Protein AF-A0A9J6RDX2-F1 (afdb_monomer_lite)

Foldseek 3Di:
DPVVVVVVVVVVVVVVVPPDPPDDFQKDKDFDQDDDWDWDWDWDQDPPNPDTWIWIWIDDHGMIMIGGCVLVVVNVVVLVPDPCSVVQRVPKDKAWQDDPPPDPPDATKIWIWGPDDPQFTWIWIAGRVVSDIDTDDGRWHWDHWDAAPVRQKIWTKTWHDDPDPQFTFIAIWIAGNVVRGTWDKAWPVRDCPVNRDRQFGWPDWDHPHRFKIKTKTQPDPGSDPVRVVCSSPPPVDIDIIIIGTD

Secondary structure (DSSP, 8-state):
--HHHHHHHHHHHHHTT-----PPPSEEEEE----S-EEEEEEEEPSSTT-EEEEEEEEETTEEEEEEGGG-HHHHHHHHT-S-HHHHHHT-EEEESS-TTS-SS---EEEEEEEEETTEEEEEEEETTTTEEEEEEEEEEEEEEEE-TTSSEEEEEEEE--S-SS--EEEEEEEETTTTEEPPEEETT-----TTSTTB--SEEEEEETTEEEEEEES-SS--HHHHHHHHHHT--EEEEEEEE-

Sequence (246 aa):
MKMKKLFFLIFFFTLLLIGCSNQAPIIVQEETNVDDEDINLIEQESEDEEEVQRILEFTLPMQQISLHLDQIPILNNYLAKHQNRKQAIEQMELTRVIDSEELDKVAPLFVLSFACVDNTCSYLLLNTETERSKLLADNATLKSINISPDEDKLLLVFERPGESELWTKQKIIVFDLNTWNALSLNTIDETNFQLHQFLWPIIEVNWQDNKTITVTLPAVNEPTDEQLNTWYELSQNTQEVQVTFD

Radius of gyration: 23.58 Å; chains: 1; bounding box: 50×66×71 Å

Organism: NCBI:txid472978

pLDDT: mean 84.71, std 13.74, range [45.22, 98.06]

Structure (mmCIF, N/CA/C/O backbone):
data_AF-A0A9J6RDX2-F1
#
_entry.id   AF-A0A9J6RDX2-F1
#
loop_
_atom_site.group_PDB
_atom_site.id
_atom_site.type_symbol
_atom_site.label_atom_id
_atom_site.label_alt_id
_atom_site.label_comp_id
_atom_site.label_asym_id
_atom_site.label_entity_id
_atom_site.label_seq_id
_atom_site.pdbx_PDB_ins_code
_atom_site.Cartn_x
_atom_site.Cartn_y
_atom_site.Cartn_z
_atom_site.occupancy
_atom_site.B_iso_or_equiv
_atom_site.auth_seq_id
_atom_site.auth_comp_id
_atom_site.auth_asym_id
_atom_site.auth_atom_id
_atom_site.pdbx_PDB_model_num
ATOM 1 N N . MET A 1 1 ? 1.526 -48.179 -46.993 1.00 54.50 1 MET A N 1
ATOM 2 C CA . MET A 1 1 ? 1.530 -46.761 -47.438 1.00 54.50 1 MET A CA 1
ATOM 3 C C . MET A 1 1 ? 0.649 -45.815 -46.591 1.00 54.50 1 MET A C 1
ATOM 5 O O . MET A 1 1 ? 0.460 -44.677 -46.997 1.00 54.50 1 MET A O 1
ATOM 9 N N . LYS A 1 2 ? 0.129 -46.231 -45.416 1.00 54.25 2 LYS A N 1
ATOM 10 C CA . LYS A 1 2 ? -0.649 -45.359 -44.505 1.00 54.25 2 LYS A CA 1
ATOM 11 C C . LYS A 1 2 ? 0.169 -44.825 -43.309 1.00 54.25 2 LYS A C 1
ATOM 13 O O . LYS A 1 2 ? 0.020 -43.660 -42.972 1.00 54.25 2 LYS A O 1
ATOM 18 N N . MET A 1 3 ? 1.125 -45.595 -42.767 1.00 55.62 3 MET A N 1
ATOM 19 C CA . MET A 1 3 ? 1.977 -45.145 -41.641 1.00 55.62 3 MET A CA 1
ATOM 20 C C . MET A 1 3 ? 2.941 -43.996 -41.991 1.00 55.62 3 MET A C 1
ATOM 22 O O . MET A 1 3 ? 3.135 -43.110 -41.170 1.00 55.62 3 MET A O 1
ATOM 26 N N . LYS A 1 4 ? 3.480 -43.938 -43.221 1.00 56.16 4 LYS A N 1
ATOM 27 C CA . LYS A 1 4 ? 4.356 -42.824 -43.651 1.00 56.16 4 LYS A CA 1
ATOM 28 C C . LYS A 1 4 ? 3.630 -41.473 -43.722 1.00 56.16 4 LYS A C 1
ATOM 30 O O . LYS A 1 4 ? 4.253 -40.450 -43.482 1.00 56.16 4 LYS A O 1
ATOM 35 N N . LYS A 1 5 ? 2.323 -41.470 -44.020 1.00 61.59 5 LYS A N 1
ATOM 36 C CA . LYS A 1 5 ? 1.514 -40.239 -44.056 1.00 61.59 5 LYS A CA 1
ATOM 37 C C . LYS A 1 5 ? 1.155 -39.749 -42.652 1.00 61.59 5 LYS A C 1
ATOM 39 O O . LYS A 1 5 ? 1.136 -38.548 -42.431 1.00 61.59 5 LYS A O 1
ATOM 44 N N . LEU A 1 6 ? 0.937 -40.671 -41.709 1.00 69.94 6 LEU A N 1
ATOM 45 C CA . LEU A 1 6 ? 0.668 -40.329 -40.310 1.00 69.94 6 LEU A CA 1
ATOM 46 C C . LEU A 1 6 ? 1.917 -39.768 -39.612 1.00 69.94 6 LEU A C 1
ATOM 48 O O . LEU A 1 6 ? 1.820 -38.784 -38.892 1.00 69.94 6 LEU A O 1
ATOM 52 N N . PHE A 1 7 ? 3.095 -40.337 -39.890 1.00 69.94 7 PHE A N 1
ATOM 53 C CA . PHE A 1 7 ? 4.361 -39.843 -39.338 1.00 69.94 7 PHE A CA 1
ATOM 54 C C . PHE A 1 7 ? 4.709 -38.435 -39.847 1.00 69.94 7 PHE A C 1
ATOM 56 O O . PHE A 1 7 ? 5.163 -37.594 -39.080 1.00 69.94 7 PHE A O 1
ATOM 63 N N . PHE A 1 8 ? 4.423 -38.152 -41.122 1.00 74.06 8 PHE A N 1
ATOM 64 C CA . PHE A 1 8 ? 4.626 -36.822 -41.700 1.00 74.06 8 PHE A CA 1
ATOM 65 C C . PHE A 1 8 ? 3.660 -35.776 -41.118 1.00 74.06 8 PHE A C 1
ATOM 67 O O . PHE A 1 8 ? 4.044 -34.631 -40.913 1.00 74.06 8 PHE A O 1
ATOM 74 N N . LEU A 1 9 ? 2.424 -36.181 -40.799 1.00 76.00 9 LEU A N 1
ATOM 75 C CA . LEU A 1 9 ? 1.429 -35.305 -40.177 1.00 76.00 9 LEU A CA 1
ATOM 76 C C . LEU A 1 9 ? 1.791 -34.961 -38.722 1.00 76.00 9 LEU A C 1
ATOM 78 O O . LEU A 1 9 ? 1.645 -33.815 -38.315 1.00 76.00 9 LEU A O 1
ATOM 82 N N . ILE A 1 10 ? 2.312 -35.931 -37.961 1.00 75.06 10 ILE A N 1
ATOM 83 C CA . ILE A 1 10 ? 2.775 -35.717 -36.579 1.00 75.06 10 ILE A CA 1
ATOM 84 C C . ILE A 1 10 ? 4.009 -34.808 -36.558 1.00 75.06 10 ILE A C 1
ATOM 86 O O . ILE A 1 10 ? 4.055 -33.882 -35.758 1.00 75.06 10 ILE A O 1
ATOM 90 N N . PHE A 1 11 ? 4.958 -35.012 -37.479 1.00 75.25 11 PHE A N 1
ATOM 91 C CA . PHE A 1 11 ? 6.152 -34.168 -37.594 1.00 75.25 11 PHE A CA 1
ATOM 92 C C . PHE A 1 11 ? 5.811 -32.706 -37.933 1.00 75.25 11 PHE A C 1
ATOM 94 O O . PHE A 1 11 ? 6.408 -31.780 -37.386 1.00 75.25 11 PHE A O 1
ATOM 101 N N . PHE A 1 12 ? 4.805 -32.489 -38.788 1.00 74.25 12 PHE A N 1
ATOM 102 C CA . PHE A 1 12 ? 4.319 -31.147 -39.116 1.00 74.25 12 PHE A CA 1
ATOM 103 C C . PHE A 1 12 ? 3.595 -30.481 -37.932 1.00 74.25 12 PHE A C 1
ATOM 105 O O . PHE A 1 12 ? 3.716 -29.277 -37.737 1.00 74.25 12 PHE A O 1
ATOM 112 N N . PHE A 1 13 ? 2.895 -31.261 -37.101 1.00 72.62 13 PHE A N 1
ATOM 113 C CA . PHE A 1 13 ? 2.219 -30.749 -35.905 1.00 72.62 13 PHE A CA 1
ATOM 114 C C . PHE A 1 13 ? 3.201 -30.403 -34.773 1.00 72.62 13 PHE A C 1
ATOM 116 O O . PHE A 1 13 ? 2.982 -29.438 -34.051 1.00 72.62 13 PHE A O 1
ATOM 123 N N . THR A 1 14 ? 4.318 -31.129 -34.646 1.00 68.50 14 THR A N 1
ATOM 124 C CA . THR A 1 14 ? 5.374 -30.812 -33.666 1.00 68.50 14 THR A CA 1
ATOM 125 C C . THR A 1 14 ? 6.188 -29.569 -34.027 1.00 68.50 14 THR A C 1
ATOM 127 O O . THR A 1 14 ? 6.679 -28.898 -33.127 1.00 68.50 14 THR A O 1
ATOM 130 N N . LEU A 1 15 ? 6.295 -29.220 -35.315 1.00 65.81 15 LEU A N 1
ATOM 131 C CA . LEU A 1 15 ? 6.951 -27.982 -35.765 1.00 65.81 15 LEU A CA 1
ATOM 132 C C . LEU A 1 15 ? 6.143 -26.720 -35.427 1.00 65.81 15 LEU A C 1
ATOM 134 O O . LEU A 1 15 ? 6.731 -25.663 -35.245 1.00 65.81 15 LEU A O 1
ATOM 138 N N . LEU A 1 16 ? 4.817 -26.832 -35.288 1.00 61.72 16 LEU A N 1
ATOM 139 C CA . LEU A 1 16 ? 3.949 -25.721 -34.875 1.00 61.72 16 LEU A CA 1
ATOM 140 C C . LEU A 1 16 ? 3.976 -25.451 -33.360 1.00 61.72 16 LEU A C 1
ATOM 142 O O . LEU A 1 16 ? 3.405 -24.462 -32.917 1.00 61.72 16 LEU A O 1
ATOM 146 N N . LEU A 1 17 ? 4.619 -26.316 -32.567 1.00 58.41 17 LEU A N 1
ATOM 147 C CA . LEU A 1 17 ? 4.688 -26.187 -31.106 1.00 58.41 17 LEU A CA 1
ATOM 148 C C . LEU A 1 17 ? 6.003 -25.567 -30.609 1.00 58.41 17 LEU A C 1
ATOM 150 O O . LEU A 1 17 ? 6.164 -25.391 -29.406 1.00 58.41 17 LEU A O 1
ATOM 154 N N . ILE A 1 18 ? 6.927 -25.208 -31.507 1.00 53.25 18 ILE A N 1
ATOM 155 C CA . ILE A 1 18 ? 8.152 -24.468 -31.167 1.00 53.25 18 ILE A CA 1
ATOM 156 C C . ILE A 1 18 ? 7.909 -22.983 -31.461 1.00 53.25 18 ILE A C 1
ATOM 158 O O . ILE A 1 18 ? 8.500 -22.397 -32.359 1.00 53.25 18 ILE A O 1
ATOM 162 N N . GLY A 1 19 ? 6.955 -22.398 -30.742 1.00 46.84 19 GLY A N 1
ATOM 163 C CA . GLY A 1 19 ? 6.781 -20.953 -30.649 1.00 46.84 19 GLY A CA 1
ATOM 164 C C . GLY A 1 19 ? 7.264 -20.511 -29.278 1.00 46.84 19 GLY A C 1
ATOM 165 O O . GLY A 1 19 ? 6.454 -20.362 -28.368 1.00 46.84 19 GLY A O 1
ATOM 166 N N . CYS A 1 20 ? 8.579 -20.382 -29.102 1.00 54.16 20 CYS A N 1
ATOM 167 C CA . CYS A 1 20 ? 9.117 -19.709 -27.925 1.00 54.16 20 CYS A CA 1
ATOM 168 C C . CYS A 1 20 ? 8.854 -18.214 -28.105 1.00 54.16 20 CYS A C 1
ATOM 170 O O . CYS A 1 20 ? 9.436 -17.575 -28.975 1.00 54.16 20 CYS A O 1
ATOM 172 N N . SER A 1 21 ? 7.919 -17.690 -27.322 1.00 45.25 21 SER A N 1
ATOM 173 C CA . SER A 1 21 ? 7.681 -16.258 -27.185 1.00 45.25 21 SER A CA 1
ATOM 174 C C . SER A 1 21 ? 8.877 -15.648 -26.451 1.00 45.25 21 SER A C 1
ATOM 176 O O . SER A 1 21 ? 8.925 -15.706 -25.225 1.00 45.25 21 SER A O 1
ATOM 178 N N . ASN A 1 22 ? 9.849 -15.107 -27.191 1.00 45.22 22 ASN A N 1
ATOM 179 C CA . ASN A 1 22 ? 10.918 -14.266 -26.646 1.00 45.22 22 ASN A CA 1
ATOM 180 C C . ASN A 1 22 ? 10.324 -12.892 -26.302 1.00 45.22 22 ASN A C 1
ATOM 182 O O . ASN A 1 22 ? 10.499 -11.924 -27.033 1.00 45.22 22 ASN A O 1
ATOM 186 N N . GLN A 1 23 ? 9.542 -12.822 -25.229 1.00 52.69 23 GLN A N 1
ATOM 187 C CA . GLN A 1 23 ? 9.140 -11.537 -24.668 1.00 52.69 23 GLN A CA 1
ATOM 188 C C . GLN A 1 23 ? 10.262 -11.045 -23.761 1.00 52.69 23 GLN A C 1
ATOM 190 O O . GLN A 1 23 ? 10.773 -11.813 -22.946 1.00 52.69 23 GLN A O 1
ATOM 195 N N . ALA A 1 24 ? 10.660 -9.785 -23.943 1.00 57.50 24 ALA A N 1
ATOM 196 C CA . ALA A 1 24 ? 11.613 -9.140 -23.055 1.00 57.50 24 ALA A CA 1
ATOM 197 C C . ALA A 1 24 ? 11.052 -9.119 -21.620 1.00 57.50 24 ALA A C 1
ATOM 199 O O . ALA A 1 24 ? 9.842 -8.905 -21.456 1.00 57.50 24 ALA A O 1
ATOM 200 N N . PRO A 1 25 ? 11.902 -9.355 -20.608 1.00 59.38 25 PRO A N 1
ATOM 201 C CA . PRO A 1 25 ? 11.484 -9.387 -19.213 1.00 59.38 25 PRO A CA 1
ATOM 202 C C . PRO A 1 25 ? 10.884 -8.040 -18.787 1.00 59.38 25 PRO A C 1
ATOM 204 O O . PRO A 1 25 ? 11.351 -6.988 -19.205 1.00 59.38 25 PRO A O 1
ATOM 207 N N . ILE A 1 26 ? 9.838 -8.041 -17.960 1.00 62.44 26 ILE A N 1
ATOM 208 C CA . ILE A 1 26 ? 9.142 -6.808 -17.530 1.00 62.44 26 ILE A CA 1
ATOM 209 C C . ILE A 1 26 ? 10.058 -5.930 -16.670 1.00 62.44 26 ILE A C 1
ATOM 211 O O . ILE A 1 26 ? 9.976 -4.698 -16.737 1.00 62.44 26 ILE A O 1
ATOM 215 N N . ILE A 1 27 ? 10.902 -6.565 -15.851 1.00 70.38 27 ILE A N 1
ATOM 216 C CA . ILE A 1 27 ? 11.814 -5.909 -14.921 1.00 70.38 27 ILE A CA 1
ATOM 217 C C . ILE A 1 27 ? 13.175 -6.612 -14.944 1.00 70.38 27 ILE A C 1
ATOM 219 O O . ILE A 1 27 ? 13.231 -7.830 -14.810 1.00 70.38 27 ILE A O 1
ATOM 223 N N . VAL A 1 28 ? 14.266 -5.853 -15.072 1.00 74.94 28 VAL A N 1
ATOM 224 C CA . VAL A 1 28 ? 15.645 -6.368 -14.989 1.00 74.94 28 VAL A CA 1
ATOM 225 C C . VAL A 1 28 ? 16.364 -5.687 -13.834 1.00 74.94 28 VAL A C 1
ATOM 227 O O . VAL A 1 28 ? 16.260 -4.472 -13.680 1.00 74.94 28 VAL A O 1
ATOM 230 N N . GLN A 1 29 ? 17.072 -6.466 -13.018 1.00 70.12 29 GLN A N 1
ATOM 231 C CA . GLN A 1 29 ? 17.909 -5.965 -11.932 1.00 70.12 29 GLN A CA 1
ATOM 232 C C . GLN A 1 29 ? 19.375 -6.305 -12.213 1.00 70.12 29 GLN A C 1
ATOM 234 O O . GLN A 1 29 ? 19.715 -7.476 -12.381 1.00 70.12 29 GLN A O 1
ATOM 239 N N . GLU A 1 30 ? 20.237 -5.291 -12.227 1.00 75.44 30 GLU A N 1
ATOM 240 C CA . GLU A 1 30 ? 21.684 -5.438 -12.421 1.00 75.44 30 GLU A CA 1
ATOM 241 C C . GLU A 1 30 ? 22.450 -4.813 -11.251 1.00 75.44 30 GLU A C 1
ATOM 243 O O . GLU A 1 30 ? 22.026 -3.804 -10.694 1.00 75.44 30 GLU A O 1
ATOM 248 N N . GLU A 1 31 ? 23.578 -5.402 -10.851 1.00 70.44 31 GLU A N 1
ATOM 249 C CA . GLU A 1 31 ? 24.461 -4.800 -9.844 1.00 70.44 31 GLU A CA 1
ATOM 250 C C . GLU A 1 31 ? 25.265 -3.650 -10.464 1.00 70.44 31 GLU A C 1
ATOM 252 O O . GLU A 1 31 ? 25.846 -3.791 -11.544 1.00 70.44 31 GLU A O 1
ATOM 257 N N . THR A 1 32 ? 25.351 -2.518 -9.764 1.00 72.06 32 THR A N 1
ATOM 258 C CA . THR A 1 32 ? 26.100 -1.339 -10.226 1.00 72.06 32 THR A CA 1
ATOM 259 C C . THR A 1 32 ? 27.117 -0.870 -9.187 1.00 72.06 32 THR A C 1
ATOM 261 O O . THR A 1 32 ? 27.062 -1.243 -8.022 1.00 72.06 32 THR A O 1
ATOM 264 N N . ASN A 1 33 ? 28.089 -0.055 -9.609 1.00 63.28 33 ASN A N 1
ATOM 265 C CA . ASN A 1 33 ? 29.072 0.579 -8.714 1.00 63.28 33 ASN A CA 1
ATOM 266 C C . ASN A 1 33 ? 28.860 2.101 -8.650 1.00 63.28 33 ASN A C 1
ATOM 268 O O . ASN A 1 33 ? 29.827 2.862 -8.646 1.00 63.28 33 ASN A O 1
ATOM 272 N N . VAL A 1 34 ? 27.603 2.543 -8.718 1.00 70.00 34 VAL A N 1
ATOM 273 C CA . VAL A 1 34 ? 27.235 3.962 -8.731 1.00 70.00 34 VAL A CA 1
ATOM 274 C C . VAL A 1 34 ? 26.693 4.340 -7.355 1.00 70.00 34 VAL A C 1
ATOM 276 O O . VAL A 1 34 ? 25.877 3.609 -6.795 1.00 70.00 34 VAL A O 1
ATOM 279 N N . ASP A 1 35 ? 27.175 5.463 -6.818 1.00 64.31 35 ASP A N 1
ATOM 280 C CA . ASP A 1 35 ? 26.766 5.980 -5.504 1.00 64.31 35 ASP A CA 1
ATOM 281 C C . ASP A 1 35 ? 25.557 6.934 -5.593 1.00 64.31 35 ASP A C 1
ATOM 283 O O . ASP A 1 35 ? 24.887 7.172 -4.590 1.00 64.31 35 ASP A O 1
ATOM 287 N N . ASP A 1 36 ? 25.280 7.476 -6.783 1.00 71.88 36 ASP A N 1
ATOM 288 C CA . ASP A 1 36 ? 24.215 8.452 -7.030 1.00 71.88 36 ASP A CA 1
ATOM 289 C C . ASP A 1 36 ? 22.933 7.782 -7.559 1.00 71.88 36 ASP A C 1
ATOM 291 O O . ASP A 1 36 ? 22.982 6.932 -8.452 1.00 71.88 36 ASP A O 1
ATOM 295 N N . GLU A 1 37 ? 21.781 8.213 -7.037 1.00 77.81 37 GLU A N 1
ATOM 296 C CA . GLU A 1 37 ? 20.456 7.816 -7.525 1.00 77.81 37 GLU A CA 1
ATOM 297 C C . GLU A 1 37 ? 20.050 8.638 -8.757 1.00 77.81 37 GLU A C 1
ATOM 299 O O . GLU A 1 37 ? 20.176 9.865 -8.761 1.00 77.81 37 GLU A O 1
ATOM 304 N N . ASP A 1 38 ? 19.545 7.977 -9.801 1.00 83.25 38 ASP A N 1
ATOM 305 C CA . ASP A 1 38 ? 19.097 8.636 -11.036 1.00 83.25 38 ASP A CA 1
ATOM 306 C C . ASP A 1 38 ? 17.967 7.853 -11.722 1.00 83.25 38 ASP A C 1
ATOM 308 O O . ASP A 1 38 ? 17.834 6.641 -11.540 1.00 83.25 38 ASP A O 1
ATOM 312 N N . ILE A 1 39 ? 17.163 8.538 -12.538 1.00 82.81 39 ILE A N 1
ATOM 313 C CA . ILE A 1 39 ? 16.097 7.934 -13.339 1.00 82.81 39 ILE A CA 1
ATOM 314 C C . ILE A 1 39 ? 16.173 8.394 -14.795 1.00 82.81 39 ILE A C 1
ATOM 316 O O . ILE A 1 39 ? 16.121 9.584 -15.107 1.00 82.81 39 ILE A O 1
ATOM 320 N N . ASN A 1 40 ? 16.222 7.434 -15.717 1.00 79.75 40 ASN A N 1
ATOM 321 C CA . ASN A 1 40 ? 16.355 7.701 -17.144 1.00 79.75 40 ASN A CA 1
ATOM 322 C C . ASN A 1 40 ? 15.332 6.924 -17.975 1.00 79.75 40 ASN A C 1
ATOM 324 O O . ASN A 1 40 ? 14.968 5.798 -17.660 1.00 79.75 40 ASN A O 1
ATOM 328 N N . LEU A 1 41 ? 14.873 7.531 -19.072 1.00 81.00 41 LEU A N 1
ATOM 329 C CA . LEU A 1 41 ? 14.105 6.839 -20.108 1.00 81.00 41 LEU A CA 1
ATOM 330 C C . LEU A 1 41 ? 15.031 6.537 -21.277 1.00 81.00 41 LEU A C 1
ATOM 332 O O . LEU A 1 41 ? 15.596 7.460 -21.869 1.00 81.00 41 LEU A O 1
ATOM 336 N N . ILE A 1 42 ? 15.125 5.263 -21.630 1.00 82.88 42 ILE A N 1
ATOM 337 C CA . ILE A 1 42 ? 15.925 4.778 -22.747 1.00 82.88 42 ILE A CA 1
ATOM 338 C C . ILE A 1 42 ? 15.012 4.120 -23.774 1.00 82.88 42 ILE A C 1
ATOM 340 O O . ILE A 1 42 ? 14.019 3.464 -23.452 1.00 82.88 42 ILE A O 1
ATOM 344 N N . GLU A 1 43 ? 15.355 4.341 -25.035 1.00 77.38 43 GLU A N 1
ATOM 345 C CA . GLU A 1 43 ? 14.755 3.673 -26.179 1.00 77.38 43 GLU A CA 1
ATOM 346 C C . GLU A 1 43 ? 15.763 2.626 -26.662 1.00 77.38 43 GLU A C 1
ATOM 348 O O . GLU A 1 43 ? 16.868 2.978 -27.079 1.00 77.38 43 GLU A O 1
ATOM 353 N N . GLN A 1 44 ? 15.414 1.345 -26.547 1.00 68.75 44 GLN A N 1
ATOM 354 C CA . GLN A 1 44 ? 16.195 0.239 -27.099 1.00 68.75 44 GLN A CA 1
ATOM 355 C C . GLN A 1 44 ? 15.512 -0.276 -28.366 1.00 68.75 44 GLN A C 1
ATOM 357 O O . GLN A 1 44 ? 14.303 -0.513 -28.391 1.00 68.75 44 GLN A O 1
ATOM 362 N N . GLU A 1 45 ? 16.291 -0.443 -29.431 1.00 57.19 45 GLU A N 1
ATOM 363 C CA . GLU A 1 45 ? 15.835 -1.136 -30.635 1.00 57.19 45 GLU A CA 1
ATOM 364 C C . GLU A 1 45 ? 15.689 -2.624 -30.298 1.00 57.19 45 GLU A C 1
ATOM 366 O O . GLU A 1 45 ? 16.622 -3.236 -29.773 1.00 57.19 45 GLU A O 1
ATOM 371 N N . SER A 1 46 ? 14.507 -3.197 -30.535 1.00 59.03 46 SER A N 1
ATOM 372 C CA . SER A 1 46 ? 14.301 -4.623 -30.293 1.00 59.03 46 SER A CA 1
ATOM 373 C C . SER A 1 46 ? 15.004 -5.472 -31.357 1.00 59.03 46 SER A C 1
ATOM 375 O O . SER A 1 46 ? 15.281 -4.991 -32.456 1.00 59.03 46 SER A O 1
ATOM 377 N N . GLU A 1 47 ? 15.282 -6.745 -31.048 1.00 55.56 47 GLU A N 1
ATOM 378 C CA . GLU A 1 47 ? 15.873 -7.694 -32.012 1.00 55.56 47 GLU A CA 1
ATOM 379 C C . GLU A 1 47 ? 15.029 -7.836 -33.295 1.00 55.56 47 GLU A C 1
ATOM 381 O O . GLU A 1 47 ? 15.564 -8.160 -34.356 1.00 55.56 47 GLU A O 1
ATOM 386 N N . ASP A 1 48 ? 13.733 -7.525 -33.207 1.00 56.72 48 ASP A N 1
ATOM 387 C CA . ASP A 1 48 ? 12.860 -7.277 -34.344 1.00 56.72 48 ASP A CA 1
ATOM 388 C C . ASP A 1 48 ? 12.890 -5.765 -34.658 1.00 56.72 48 ASP A C 1
ATOM 390 O O . ASP A 1 48 ? 12.264 -4.959 -33.970 1.00 56.72 48 ASP A O 1
ATOM 394 N N . GLU A 1 49 ? 13.626 -5.365 -35.702 1.00 53.28 49 GLU A N 1
ATOM 395 C CA . GLU A 1 49 ? 13.936 -3.972 -36.114 1.00 53.28 49 GLU A CA 1
ATOM 396 C C . GLU A 1 49 ? 12.711 -3.033 -36.343 1.00 53.28 49 GLU A C 1
ATOM 398 O O . GLU A 1 49 ? 12.864 -1.894 -36.787 1.00 53.28 49 GLU A O 1
ATOM 403 N N . GLU A 1 50 ? 11.485 -3.483 -36.057 1.00 53.66 50 GLU A N 1
ATOM 404 C CA . GLU A 1 50 ? 10.229 -2.738 -36.197 1.00 53.66 50 GLU A CA 1
ATOM 405 C C . GLU A 1 50 ? 9.629 -2.233 -34.863 1.00 53.66 50 GLU A C 1
ATOM 407 O O . GLU A 1 50 ? 8.754 -1.364 -34.901 1.00 53.66 50 GLU A O 1
ATOM 412 N N . GLU A 1 51 ? 10.095 -2.696 -33.692 1.00 56.75 51 GLU A N 1
ATOM 413 C CA . GLU A 1 51 ? 9.616 -2.222 -32.378 1.00 56.75 51 GLU A CA 1
ATOM 414 C C . GLU A 1 51 ? 10.703 -1.496 -31.564 1.00 56.75 51 GLU A C 1
ATOM 416 O O . GLU A 1 51 ? 11.768 -2.034 -31.259 1.00 56.75 51 GLU A O 1
ATOM 421 N N . VAL A 1 52 ? 10.405 -0.250 -31.173 1.00 68.44 52 VAL A N 1
ATOM 422 C CA . VAL A 1 52 ? 11.207 0.528 -30.216 1.00 68.44 52 VAL A CA 1
ATOM 423 C C . VAL A 1 52 ? 10.693 0.231 -28.811 1.00 68.44 52 VAL A C 1
ATOM 425 O O . VAL A 1 52 ? 9.591 0.655 -28.449 1.00 68.44 52 VAL A O 1
ATOM 428 N N . GLN A 1 53 ? 11.493 -0.474 -28.014 1.00 73.44 53 GLN A N 1
ATOM 429 C CA . GLN A 1 53 ? 11.191 -0.746 -26.613 1.00 73.44 53 GLN A CA 1
ATOM 430 C C . GLN A 1 53 ? 11.529 0.475 -25.766 1.00 73.44 53 GLN A C 1
ATOM 432 O O . GLN A 1 53 ? 12.618 1.042 -25.865 1.00 73.44 53 GLN A O 1
ATOM 437 N N . ARG A 1 54 ? 10.590 0.886 -24.912 1.00 81.56 54 ARG A N 1
ATOM 438 C CA . ARG A 1 54 ? 10.791 2.014 -23.993 1.00 81.56 54 ARG A CA 1
ATOM 439 C C . ARG A 1 54 ? 10.997 1.500 -22.578 1.00 81.56 54 ARG A C 1
ATOM 441 O O . ARG A 1 54 ? 10.108 0.857 -22.018 1.00 81.56 54 ARG A O 1
ATOM 448 N N . ILE A 1 55 ? 12.150 1.821 -22.006 1.00 85.38 55 ILE A N 1
ATOM 449 C CA . ILE A 1 55 ? 12.613 1.299 -20.721 1.00 85.38 55 ILE A CA 1
ATOM 450 C C . ILE A 1 55 ? 12.860 2.469 -19.772 1.00 85.38 55 ILE A C 1
ATOM 452 O O . ILE A 1 55 ? 13.545 3.426 -20.132 1.00 85.38 55 ILE A O 1
ATOM 456 N N . LEU A 1 56 ? 12.289 2.408 -18.569 1.00 87.38 56 LEU A N 1
ATOM 457 C CA . LEU A 1 56 ? 12.685 3.290 -17.471 1.00 87.38 56 LEU A CA 1
ATOM 458 C C . LEU A 1 56 ? 13.765 2.610 -16.645 1.00 87.38 56 LEU A C 1
ATOM 460 O O . LEU A 1 56 ? 13.515 1.547 -16.091 1.00 87.38 56 LEU A O 1
ATOM 464 N N . GLU A 1 57 ? 14.924 3.234 -16.526 1.00 88.69 57 GLU A N 1
ATOM 465 C CA . GLU A 1 57 ? 16.019 2.761 -15.690 1.00 88.69 57 GLU A CA 1
ATOM 466 C C . GLU A 1 57 ? 16.100 3.606 -14.425 1.00 88.69 57 GLU A C 1
ATOM 468 O O . GLU A 1 57 ? 16.175 4.832 -14.496 1.00 88.69 57 GLU A O 1
ATOM 473 N N . PHE A 1 58 ? 16.082 2.938 -13.278 1.00 88.00 58 PHE A N 1
ATOM 474 C CA . PHE A 1 58 ? 16.286 3.512 -11.958 1.00 88.00 58 PHE A CA 1
ATOM 475 C C . PHE A 1 58 ? 17.639 3.034 -11.448 1.00 88.00 58 PHE A C 1
ATOM 477 O O . PHE A 1 58 ? 17.819 1.844 -11.182 1.00 88.00 58 PHE A O 1
ATOM 484 N N . THR A 1 59 ? 18.580 3.952 -11.298 1.00 85.44 59 THR A N 1
ATOM 485 C CA . THR A 1 59 ? 19.853 3.697 -10.631 1.00 85.44 59 THR A CA 1
ATOM 486 C C . THR A 1 59 ? 19.649 3.937 -9.144 1.00 85.44 59 THR A C 1
ATOM 488 O O . THR A 1 59 ? 19.280 5.033 -8.735 1.00 85.44 59 THR A O 1
ATOM 491 N N . LEU A 1 60 ? 19.865 2.901 -8.345 1.00 80.56 60 LEU A N 1
ATOM 492 C CA . LEU A 1 60 ? 19.878 2.933 -6.887 1.00 80.56 60 LEU A CA 1
ATOM 493 C C . LEU A 1 60 ? 21.304 2.597 -6.411 1.00 80.56 60 LEU A C 1
ATOM 495 O O . LEU A 1 60 ? 22.094 2.047 -7.188 1.00 80.56 60 LEU A O 1
ATOM 499 N N . PRO A 1 61 ? 21.661 2.849 -5.140 1.00 76.38 61 PRO A N 1
ATOM 500 C CA . PRO A 1 61 ? 22.957 2.433 -4.627 1.00 76.38 61 PRO A CA 1
ATOM 501 C C . PRO A 1 61 ? 23.143 0.925 -4.819 1.00 76.38 61 PRO A C 1
ATOM 503 O O . PRO A 1 61 ? 22.333 0.119 -4.358 1.00 76.38 61 PRO A O 1
ATOM 506 N N . MET A 1 62 ? 24.211 0.554 -5.524 1.00 70.19 62 MET A N 1
ATOM 507 C CA . MET A 1 62 ? 24.601 -0.829 -5.824 1.00 70.19 62 MET A CA 1
ATOM 508 C C . MET A 1 62 ? 23.671 -1.637 -6.748 1.00 70.19 62 MET A C 1
ATOM 510 O O . MET A 1 62 ? 23.953 -2.809 -7.008 1.00 70.19 62 MET A O 1
ATOM 514 N N . GLN A 1 63 ? 22.585 -1.062 -7.269 1.00 78.62 63 GLN A N 1
ATOM 515 C CA . GLN A 1 63 ? 21.662 -1.784 -8.149 1.00 78.62 63 GLN A CA 1
ATOM 516 C C . GLN A 1 63 ? 21.017 -0.865 -9.189 1.00 78.62 63 GLN A C 1
ATOM 518 O O . GLN A 1 63 ? 20.766 0.308 -8.943 1.00 78.62 63 GLN A O 1
ATOM 523 N N . GLN A 1 64 ? 20.679 -1.413 -10.345 1.00 84.12 64 GLN A N 1
ATOM 524 C CA . GLN A 1 64 ? 19.916 -0.742 -11.386 1.00 84.12 64 GLN A CA 1
ATOM 525 C C . GLN A 1 64 ? 18.676 -1.568 -11.698 1.00 84.12 64 GLN A C 1
ATOM 527 O O . GLN A 1 64 ? 18.771 -2.778 -11.888 1.00 84.12 64 GLN A O 1
ATOM 532 N N . ILE A 1 65 ? 17.519 -0.910 -11.720 1.00 86.06 65 ILE A N 1
ATOM 533 C CA . ILE A 1 65 ? 16.220 -1.516 -12.005 1.00 86.06 65 ILE A CA 1
ATOM 534 C C . ILE A 1 65 ? 15.693 -0.956 -13.322 1.00 86.06 65 ILE A C 1
ATOM 536 O O . ILE A 1 65 ? 15.421 0.238 -13.424 1.00 86.06 65 ILE A O 1
ATOM 540 N N . SER A 1 66 ? 15.493 -1.819 -14.309 1.00 87.94 66 SER A N 1
ATOM 541 C CA . SER A 1 66 ? 14.976 -1.455 -15.629 1.00 87.94 66 SER A CA 1
ATOM 542 C C . SER A 1 66 ? 13.536 -1.938 -15.777 1.00 87.94 66 SER A C 1
ATOM 544 O O . SER A 1 66 ? 13.277 -3.126 -15.631 1.00 87.94 66 SER A O 1
ATOM 546 N N . LEU A 1 67 ? 12.592 -1.039 -16.065 1.00 86.75 67 LEU A N 1
ATOM 547 C CA . LEU A 1 67 ? 11.166 -1.326 -16.248 1.00 86.75 67 LEU A CA 1
ATOM 548 C C . LEU A 1 67 ? 10.769 -1.171 -17.718 1.00 86.75 67 LEU A C 1
ATOM 550 O O . LEU A 1 67 ? 10.798 -0.063 -18.262 1.00 86.75 67 LEU A O 1
ATOM 554 N N . HIS A 1 68 ? 10.303 -2.249 -18.343 1.00 85.94 68 HIS A N 1
ATOM 555 C CA . HIS A 1 68 ? 9.781 -2.208 -19.708 1.00 85.94 68 HIS A CA 1
ATOM 556 C C . HIS A 1 68 ? 8.366 -1.612 -19.709 1.00 85.94 68 HIS A C 1
ATOM 558 O O . HIS A 1 68 ? 7.398 -2.233 -19.262 1.00 85.94 68 HIS A O 1
ATOM 564 N N . LEU A 1 69 ? 8.219 -0.389 -20.229 1.00 84.31 69 LEU A N 1
ATOM 565 C CA . LEU A 1 69 ? 6.962 0.362 -20.164 1.00 84.31 69 LEU A CA 1
ATOM 566 C C . LEU A 1 69 ? 5.809 -0.338 -20.880 1.00 84.31 69 LEU A C 1
ATOM 568 O O . LEU A 1 69 ? 4.667 -0.260 -20.428 1.00 84.31 69 LEU A O 1
ATOM 572 N N . ASP A 1 70 ? 6.089 -1.033 -21.978 1.00 82.25 70 ASP A N 1
ATOM 573 C CA . ASP A 1 70 ? 5.057 -1.702 -22.774 1.00 82.25 70 ASP A CA 1
ATOM 574 C C . ASP A 1 70 ? 4.390 -2.861 -22.010 1.00 82.25 70 ASP A C 1
ATOM 576 O O . ASP A 1 70 ? 3.242 -3.209 -22.287 1.00 82.25 70 ASP A O 1
ATOM 580 N N . GLN A 1 71 ? 5.052 -3.366 -20.965 1.00 82.00 71 GLN A N 1
ATOM 581 C CA . GLN A 1 71 ? 4.556 -4.411 -20.070 1.00 82.00 71 GLN A CA 1
ATOM 582 C C . GLN A 1 71 ? 3.834 -3.857 -18.825 1.00 82.00 71 GLN A C 1
ATOM 584 O O . GLN A 1 71 ? 3.212 -4.611 -18.075 1.00 82.00 71 GLN A O 1
ATOM 589 N N . ILE A 1 72 ? 3.842 -2.532 -18.615 1.00 87.38 72 ILE A N 1
ATOM 590 C CA . ILE A 1 72 ? 3.119 -1.853 -17.527 1.00 87.38 72 ILE A CA 1
ATOM 591 C C . ILE A 1 72 ? 2.162 -0.812 -18.140 1.00 87.38 72 ILE A C 1
ATOM 593 O O . ILE A 1 72 ? 2.452 0.392 -18.159 1.00 87.38 72 ILE A O 1
ATOM 597 N N . PRO A 1 73 ? 0.970 -1.234 -18.621 1.00 88.56 73 PRO A N 1
ATOM 598 C CA . PRO A 1 73 ? 0.079 -0.376 -19.405 1.00 88.56 73 PRO A CA 1
ATOM 599 C C . PRO A 1 73 ? -0.319 0.923 -18.708 1.00 88.56 73 PRO A C 1
ATOM 601 O O . PRO A 1 73 ? -0.505 1.947 -19.362 1.00 88.56 73 PRO A O 1
ATOM 604 N N . ILE A 1 74 ? -0.467 0.908 -17.384 1.00 90.38 74 ILE A N 1
ATOM 605 C CA . ILE A 1 74 ? -0.832 2.104 -16.619 1.00 90.38 74 ILE A CA 1
ATOM 606 C C . ILE A 1 74 ? 0.260 3.180 -16.672 1.00 90.38 74 ILE A C 1
ATOM 608 O O . ILE A 1 74 ? -0.059 4.354 -16.862 1.00 90.38 74 ILE A O 1
ATOM 612 N N . LEU A 1 75 ? 1.531 2.781 -16.598 1.00 90.94 75 LEU A N 1
ATOM 613 C CA . LEU A 1 75 ? 2.672 3.691 -16.635 1.00 90.94 75 LEU A CA 1
ATOM 614 C C . LEU A 1 75 ? 2.900 4.220 -18.054 1.00 90.94 75 LEU A C 1
ATOM 616 O O . LEU A 1 75 ? 3.055 5.425 -18.255 1.00 90.94 75 LEU A O 1
ATOM 620 N N . ASN A 1 76 ? 2.790 3.340 -19.053 1.00 89.62 76 ASN A N 1
ATOM 621 C CA . ASN A 1 76 ? 2.851 3.721 -20.464 1.00 89.62 76 ASN A CA 1
ATOM 622 C C . ASN A 1 76 ? 1.756 4.737 -20.826 1.00 89.62 76 ASN A C 1
ATOM 624 O O . ASN A 1 76 ? 2.032 5.782 -21.414 1.00 89.62 7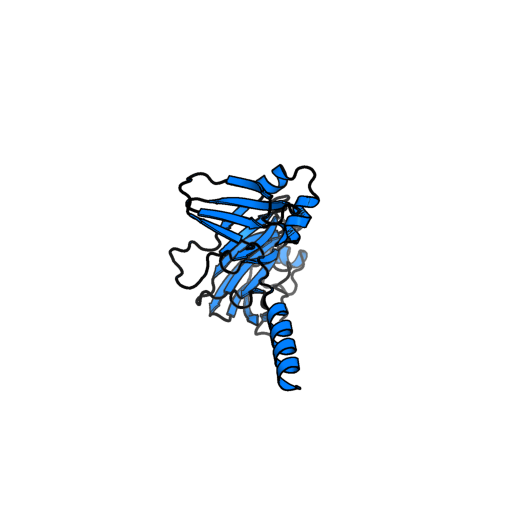6 ASN A O 1
ATOM 628 N N . ASN A 1 77 ? 0.512 4.476 -20.409 1.00 90.25 77 ASN A N 1
ATOM 629 C CA . ASN A 1 77 ? -0.611 5.384 -20.638 1.00 90.25 77 ASN A CA 1
ATOM 630 C C . ASN A 1 77 ? -0.449 6.721 -19.905 1.00 90.25 77 ASN A C 1
ATOM 632 O O . ASN A 1 77 ? -0.853 7.756 -20.439 1.00 90.25 77 ASN A O 1
ATOM 636 N N . TYR A 1 78 ? 0.113 6.716 -18.694 1.00 91.88 78 TYR A N 1
ATOM 637 C CA . TYR A 1 78 ? 0.419 7.937 -17.951 1.00 91.88 78 TYR A CA 1
ATOM 638 C C . TYR A 1 78 ? 1.438 8.798 -18.715 1.00 91.88 78 TYR A C 1
ATOM 640 O O . TYR A 1 78 ? 1.150 9.954 -19.038 1.00 91.88 78 TYR A O 1
ATOM 648 N N . LEU A 1 79 ? 2.577 8.221 -19.101 1.00 91.31 79 LEU A N 1
ATOM 649 C CA . LEU A 1 79 ? 3.644 8.930 -19.813 1.00 91.31 79 LEU A CA 1
ATOM 650 C C . LEU A 1 79 ? 3.230 9.377 -21.220 1.00 91.31 79 LEU A C 1
ATOM 652 O O . LEU A 1 79 ? 3.600 10.464 -21.662 1.00 91.31 79 LEU A O 1
ATOM 656 N N . ALA A 1 80 ? 2.412 8.593 -21.924 1.00 89.25 80 ALA A N 1
ATOM 657 C CA . ALA A 1 80 ? 1.919 8.953 -23.251 1.00 89.25 80 ALA A CA 1
ATOM 658 C C . ALA A 1 80 ? 1.070 10.237 -23.252 1.00 89.25 80 ALA A C 1
ATOM 660 O O . ALA A 1 80 ? 1.044 10.948 -24.257 1.00 89.25 80 ALA A O 1
ATOM 661 N N . LYS A 1 81 ? 0.398 10.549 -22.135 1.00 89.50 81 LYS A N 1
ATOM 662 C CA . LYS A 1 81 ? -0.470 11.729 -21.988 1.00 89.50 81 LYS A CA 1
ATOM 663 C C . LYS A 1 81 ? 0.272 13.000 -21.567 1.00 89.50 81 LYS A C 1
ATOM 665 O O . LYS A 1 81 ? -0.317 14.077 -21.629 1.00 89.50 81 LYS A O 1
ATOM 670 N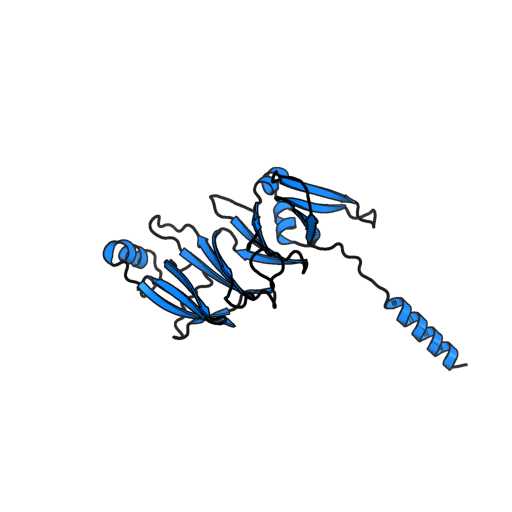 N . HIS A 1 82 ? 1.535 12.901 -21.153 1.00 88.50 82 HIS A N 1
ATOM 671 C CA . HIS A 1 82 ? 2.311 14.053 -20.698 1.00 88.50 82 HIS A CA 1
ATOM 672 C C . HIS A 1 82 ? 3.058 14.707 -21.860 1.00 88.50 82 HIS A C 1
ATOM 674 O O . HIS A 1 82 ? 3.808 14.055 -22.583 1.00 88.50 82 HIS A O 1
ATOM 680 N N . GLN A 1 83 ? 2.878 16.024 -22.014 1.00 85.31 83 GLN A N 1
ATOM 681 C CA . GLN A 1 83 ? 3.626 16.815 -22.998 1.00 85.31 83 GLN A CA 1
ATOM 682 C C . GLN A 1 83 ? 5.121 16.859 -22.659 1.00 85.31 83 GLN A C 1
ATOM 684 O O . GLN A 1 83 ? 5.959 16.755 -23.550 1.00 85.31 83 GLN A O 1
ATOM 689 N N . ASN A 1 84 ? 5.448 16.968 -21.367 1.00 88.06 84 ASN A N 1
ATOM 690 C CA . ASN A 1 84 ? 6.811 16.889 -20.857 1.00 88.06 84 ASN A CA 1
ATOM 691 C C . ASN A 1 84 ? 7.019 15.558 -20.123 1.00 88.06 84 ASN A C 1
ATOM 693 O O . ASN A 1 84 ? 6.848 15.468 -18.909 1.00 88.06 84 ASN A O 1
ATOM 697 N N . ARG A 1 85 ? 7.357 14.508 -20.880 1.00 88.19 85 ARG A N 1
ATOM 698 C CA . ARG A 1 85 ? 7.602 13.167 -20.322 1.00 88.19 85 ARG A CA 1
ATOM 699 C C . ARG A 1 85 ? 8.768 13.151 -19.345 1.00 88.19 85 ARG A C 1
ATOM 701 O O . ARG A 1 85 ? 8.658 12.517 -18.309 1.00 88.19 85 ARG A O 1
ATOM 708 N N . LYS A 1 86 ? 9.848 13.871 -19.664 1.00 87.25 86 LYS A N 1
ATOM 709 C CA . LYS A 1 86 ? 11.049 13.931 -18.827 1.00 87.25 86 LYS A CA 1
ATOM 710 C C . LYS A 1 86 ? 10.714 14.428 -17.421 1.00 87.25 86 LYS A C 1
ATOM 712 O O . LYS A 1 86 ? 11.021 13.746 -16.460 1.00 87.25 86 LYS A O 1
ATOM 717 N N . GLN A 1 87 ? 9.978 15.532 -17.316 1.00 88.12 87 GLN A N 1
ATOM 718 C CA . GLN A 1 87 ? 9.529 16.040 -16.017 1.00 88.12 87 GLN A CA 1
ATOM 719 C C . GLN A 1 87 ? 8.619 15.048 -15.274 1.00 88.12 87 GLN A C 1
ATOM 721 O O . GLN A 1 87 ? 8.715 14.928 -14.061 1.00 88.12 87 GLN A O 1
ATOM 726 N N . ALA A 1 88 ? 7.738 14.336 -15.984 1.00 90.06 88 ALA A N 1
ATOM 727 C CA . ALA A 1 88 ? 6.877 13.324 -15.369 1.00 90.06 88 ALA A CA 1
ATOM 728 C C . ALA A 1 88 ? 7.669 12.117 -14.827 1.00 90.06 88 ALA A C 1
ATOM 730 O O . ALA A 1 88 ? 7.237 11.497 -13.863 1.00 90.06 88 ALA A O 1
ATOM 731 N N . ILE A 1 89 ? 8.804 11.789 -15.451 1.00 91.44 89 ILE A N 1
ATOM 732 C CA . ILE A 1 89 ? 9.732 10.730 -15.030 1.00 91.44 89 ILE A CA 1
ATOM 733 C C . ILE A 1 89 ? 10.575 11.203 -13.845 1.00 91.44 89 ILE A C 1
ATOM 735 O O . ILE A 1 89 ? 10.645 10.502 -12.851 1.00 91.44 89 ILE A O 1
ATOM 739 N N . GLU A 1 90 ? 11.127 12.417 -13.890 1.00 89.12 90 GLU A N 1
ATOM 740 C CA . GLU A 1 90 ? 11.901 13.016 -12.784 1.00 89.12 90 GLU A CA 1
ATOM 741 C C . GLU A 1 90 ? 11.100 13.144 -11.472 1.00 89.12 90 GLU A C 1
ATOM 743 O O . GLU A 1 90 ? 11.675 13.339 -10.408 1.00 89.12 90 GLU A O 1
ATOM 748 N N . GLN A 1 91 ? 9.768 13.067 -11.543 1.00 90.50 91 GLN A N 1
ATOM 749 C CA . GLN A 1 91 ? 8.861 13.072 -10.390 1.00 90.50 91 GLN A CA 1
ATOM 750 C C . GLN A 1 91 ? 8.499 11.670 -9.883 1.00 90.50 91 GLN A C 1
ATOM 752 O O . GLN A 1 91 ? 7.710 11.552 -8.946 1.00 90.50 91 GLN A O 1
ATOM 757 N N . MET A 1 92 ? 8.994 10.617 -10.530 1.00 94.81 92 MET A N 1
ATOM 758 C CA . MET A 1 92 ? 8.818 9.249 -10.066 1.00 94.81 92 MET A CA 1
ATOM 759 C C . MET A 1 92 ? 9.870 8.911 -9.021 1.00 94.81 92 MET A C 1
ATOM 761 O O . MET A 1 92 ? 11.022 9.317 -9.135 1.00 94.81 92 MET A O 1
ATOM 765 N N . GLU A 1 93 ? 9.481 8.100 -8.047 1.00 92.88 93 GLU A N 1
ATOM 766 C CA . GLU A 1 93 ? 10.386 7.611 -7.012 1.00 92.88 93 GLU A CA 1
ATOM 767 C C . GLU A 1 93 ? 10.185 6.109 -6.847 1.00 92.88 93 GLU A C 1
ATOM 769 O O . GLU A 1 93 ? 9.051 5.643 -6.702 1.00 92.88 93 GLU A O 1
ATOM 774 N N . LEU A 1 94 ? 11.279 5.351 -6.887 1.00 91.12 94 LEU A N 1
ATOM 775 C CA . LEU A 1 94 ? 11.270 3.912 -6.664 1.00 91.12 94 LEU A CA 1
ATOM 776 C C . LEU A 1 94 ? 11.838 3.624 -5.279 1.00 91.12 94 LEU A C 1
ATOM 778 O O . LEU A 1 94 ? 13.044 3.679 -5.067 1.00 91.12 94 LEU A O 1
ATOM 782 N N . THR A 1 95 ? 10.966 3.277 -4.342 1.00 88.69 95 THR A N 1
ATOM 783 C CA . THR A 1 95 ? 11.362 2.953 -2.973 1.00 88.69 95 THR A CA 1
ATOM 784 C C . THR A 1 95 ? 11.401 1.442 -2.801 1.00 88.69 95 THR A C 1
ATOM 786 O O . THR A 1 95 ? 10.457 0.733 -3.159 1.00 88.69 95 THR A O 1
ATOM 789 N N . ARG A 1 96 ? 12.481 0.921 -2.223 1.00 86.62 96 ARG A N 1
ATOM 790 C CA . ARG A 1 96 ? 12.547 -0.485 -1.820 1.00 86.62 96 ARG A CA 1
ATOM 791 C C . ARG A 1 96 ? 11.631 -0.706 -0.610 1.00 86.62 96 ARG A C 1
ATOM 793 O O . ARG A 1 96 ? 11.655 0.072 0.336 1.00 86.62 96 ARG A O 1
ATOM 800 N N . VAL A 1 97 ? 10.798 -1.746 -0.652 1.00 83.50 97 VAL A N 1
ATOM 801 C CA . VAL A 1 97 ? 9.813 -2.015 0.413 1.00 83.50 97 VAL A CA 1
ATOM 802 C C . VAL A 1 97 ? 10.487 -2.593 1.655 1.00 83.50 97 VAL A C 1
ATOM 804 O O . VAL A 1 97 ? 10.056 -2.302 2.767 1.00 83.50 97 VAL A O 1
ATOM 807 N N . ILE A 1 98 ? 11.522 -3.418 1.467 1.00 70.12 98 ILE A N 1
ATOM 808 C CA . ILE A 1 98 ? 12.285 -4.055 2.545 1.00 70.12 98 ILE A CA 1
ATOM 809 C C . ILE A 1 98 ? 13.750 -4.152 2.133 1.00 70.12 98 ILE A C 1
ATOM 811 O O . ILE A 1 98 ? 14.046 -4.618 1.030 1.00 70.12 98 ILE A O 1
ATOM 815 N N . ASP A 1 99 ? 14.658 -3.749 3.018 1.00 59.97 99 ASP A N 1
ATOM 816 C CA . ASP A 1 99 ? 16.087 -3.976 2.834 1.00 59.97 99 ASP A CA 1
ATOM 817 C C . ASP A 1 99 ? 16.401 -5.468 2.982 1.00 59.97 99 ASP A C 1
ATOM 819 O O . ASP A 1 99 ? 16.193 -6.087 4.023 1.00 59.97 99 ASP A O 1
ATOM 823 N N . SER A 1 100 ? 16.870 -6.060 1.885 1.00 49.22 100 SER A N 1
ATOM 824 C CA . SER A 1 100 ? 17.035 -7.502 1.670 1.00 49.22 100 SER A CA 1
ATOM 825 C C . SER A 1 100 ? 18.021 -8.205 2.611 1.00 49.22 100 SER A C 1
ATOM 827 O O . SER A 1 100 ? 18.179 -9.415 2.509 1.00 49.22 100 SER A O 1
ATOM 829 N N . GLU A 1 101 ? 18.715 -7.488 3.497 1.00 52.50 101 GLU A N 1
ATOM 830 C CA . GLU A 1 101 ? 19.662 -8.108 4.435 1.00 52.50 101 GLU A CA 1
ATOM 831 C C . GLU A 1 101 ? 18.969 -8.860 5.584 1.00 52.50 101 GLU A C 1
ATOM 833 O O . GLU A 1 101 ? 19.615 -9.669 6.249 1.00 52.50 101 GLU A O 1
ATOM 838 N N . GLU A 1 102 ? 17.666 -8.642 5.805 1.00 49.81 102 GLU A N 1
ATOM 839 C CA . GLU A 1 102 ? 16.945 -9.229 6.944 1.00 49.81 102 GLU A CA 1
ATOM 840 C C . GLU A 1 102 ? 15.967 -10.359 6.586 1.00 49.81 102 GLU A C 1
ATOM 842 O O . GLU A 1 102 ? 15.549 -11.080 7.492 1.00 49.81 102 GLU A O 1
ATOM 847 N N . LEU A 1 103 ? 15.619 -10.562 5.307 1.00 56.72 103 LEU A N 1
ATOM 848 C CA . LEU A 1 103 ? 14.583 -11.528 4.913 1.00 56.72 103 LEU A CA 1
ATOM 849 C C . LEU A 1 103 ? 15.086 -12.566 3.905 1.00 56.72 103 LEU A C 1
ATOM 851 O O . LEU A 1 103 ? 15.317 -12.271 2.736 1.00 56.72 103 LEU A O 1
ATOM 855 N N . ASP A 1 104 ? 15.165 -13.820 4.351 1.00 57.16 104 ASP A N 1
ATOM 856 C CA . ASP A 1 104 ? 15.642 -14.955 3.551 1.00 57.16 104 ASP A CA 1
ATOM 857 C C . ASP A 1 104 ? 14.613 -15.466 2.516 1.00 57.16 104 ASP A C 1
ATOM 859 O O . ASP A 1 104 ? 14.954 -16.296 1.669 1.00 57.16 104 ASP A O 1
ATOM 863 N N . LYS A 1 105 ? 13.334 -15.058 2.602 1.00 62.72 105 LYS A N 1
ATOM 864 C CA . LYS A 1 105 ? 12.232 -15.705 1.856 1.00 62.72 105 LYS A CA 1
ATOM 865 C C . LYS A 1 105 ? 11.590 -14.868 0.759 1.00 62.72 105 LYS A C 1
ATOM 867 O O . LYS A 1 105 ? 10.832 -15.431 -0.033 1.00 62.72 105 LYS A O 1
ATOM 872 N N . VAL A 1 106 ? 11.833 -13.560 0.720 1.00 64.50 106 VAL A N 1
ATOM 873 C CA . VAL A 1 106 ? 11.080 -12.651 -0.153 1.00 64.50 106 VAL A CA 1
ATOM 874 C C . VAL A 1 106 ? 12.000 -12.040 -1.190 1.00 64.50 106 VAL A C 1
ATOM 876 O O . VAL A 1 106 ? 13.003 -11.416 -0.856 1.00 64.50 106 VAL A O 1
ATOM 879 N N . ALA A 1 107 ? 11.614 -12.202 -2.454 1.00 69.31 107 ALA A N 1
ATOM 880 C CA . ALA A 1 107 ? 12.193 -11.481 -3.578 1.00 69.31 107 ALA A CA 1
ATOM 881 C C . ALA A 1 107 ? 12.233 -9.967 -3.292 1.00 69.31 107 ALA A C 1
ATOM 883 O O . ALA A 1 107 ? 11.329 -9.452 -2.628 1.00 69.31 107 ALA A O 1
ATOM 884 N N . PRO A 1 108 ? 13.203 -9.215 -3.826 1.00 79.25 108 PRO A N 1
ATOM 885 C CA . PRO A 1 108 ? 13.227 -7.770 -3.663 1.00 79.25 108 PRO A CA 1
ATOM 886 C C . PRO A 1 108 ? 11.943 -7.131 -4.226 1.00 79.25 108 PRO A C 1
ATOM 888 O O . PRO A 1 108 ? 11.586 -7.278 -5.399 1.00 79.25 108 PRO A O 1
ATOM 891 N N . LEU A 1 109 ? 11.225 -6.427 -3.348 1.00 88.81 109 LEU A N 1
ATOM 892 C CA . LEU A 1 109 ? 9.984 -5.722 -3.655 1.00 88.81 109 LEU A CA 1
ATOM 893 C C . LEU A 1 109 ? 10.228 -4.219 -3.677 1.00 88.81 109 LEU A C 1
ATOM 895 O O . LEU A 1 109 ? 10.906 -3.669 -2.805 1.00 88.81 109 LEU A O 1
ATOM 899 N N . PHE A 1 110 ? 9.600 -3.549 -4.635 1.00 90.94 110 PHE A N 1
ATOM 900 C CA . PHE A 1 110 ? 9.700 -2.104 -4.797 1.00 90.94 110 PHE A CA 1
ATOM 901 C C . PHE A 1 110 ? 8.315 -1.483 -4.924 1.00 90.94 110 PHE A C 1
ATOM 903 O O . PHE A 1 110 ? 7.387 -2.092 -5.456 1.00 90.94 110 PHE A O 1
ATOM 910 N N . VAL A 1 111 ? 8.182 -0.250 -4.454 1.00 94.31 111 VAL A N 1
ATOM 911 C CA . VAL A 1 111 ? 7.015 0.591 -4.686 1.00 94.31 111 VAL A CA 1
ATOM 912 C C . VAL A 1 111 ? 7.446 1.783 -5.521 1.00 94.31 111 VAL A C 1
ATOM 914 O O . VAL A 1 111 ? 8.261 2.594 -5.096 1.00 94.31 111 VAL A O 1
ATOM 917 N N . LEU A 1 112 ? 6.872 1.883 -6.715 1.00 95.56 112 LEU A N 1
ATOM 918 C CA . LEU A 1 112 ? 7.021 3.035 -7.590 1.00 95.56 112 LEU A CA 1
ATOM 919 C C . LEU A 1 112 ? 5.907 4.036 -7.289 1.00 95.56 112 LEU A C 1
ATOM 921 O O . LEU A 1 112 ? 4.729 3.731 -7.507 1.00 95.56 112 LEU A O 1
ATOM 925 N N . SER A 1 113 ? 6.274 5.228 -6.831 1.00 96.44 113 SER A N 1
ATOM 926 C CA . SER A 1 113 ? 5.383 6.382 -6.802 1.00 96.44 113 SER A CA 1
ATOM 927 C C . SER A 1 113 ? 5.464 7.139 -8.134 1.00 96.44 113 SER A C 1
ATOM 929 O O . SER A 1 113 ? 6.532 7.297 -8.724 1.00 96.44 113 SER A O 1
ATOM 931 N N . PHE A 1 114 ? 4.314 7.550 -8.663 1.00 95.75 114 PHE A N 1
ATOM 932 C CA . PHE A 1 114 ? 4.215 8.299 -9.917 1.00 95.75 114 PHE A CA 1
ATOM 933 C C . PHE A 1 114 ? 2.945 9.154 -9.934 1.00 95.75 114 PHE A C 1
ATOM 935 O O . PHE A 1 114 ? 2.051 8.975 -9.106 1.00 95.75 114 PHE A O 1
ATOM 942 N N . ALA A 1 115 ? 2.829 10.064 -10.907 1.00 94.88 115 ALA A N 1
ATOM 943 C CA . ALA A 1 115 ? 1.667 10.949 -11.039 1.00 94.88 115 ALA A CA 1
ATOM 944 C C . ALA A 1 115 ? 1.387 11.782 -9.772 1.00 94.88 115 ALA A C 1
ATOM 946 O O . ALA A 1 115 ? 0.233 11.925 -9.366 1.00 94.88 115 ALA A O 1
ATOM 947 N N . CYS A 1 116 ? 2.444 12.298 -9.144 1.00 93.38 116 CYS A N 1
ATOM 948 C CA . CYS A 1 116 ? 2.343 13.012 -7.880 1.00 93.38 116 CYS A CA 1
ATOM 949 C C . CYS A 1 116 ? 1.821 14.450 -8.051 1.00 93.38 116 CYS A C 1
ATOM 951 O O . CYS A 1 116 ? 2.349 15.223 -8.852 1.00 93.38 116 CYS A O 1
ATOM 953 N N . VAL A 1 117 ? 0.802 14.817 -7.272 1.00 91.00 117 VAL A N 1
ATOM 954 C CA . VAL A 1 117 ? 0.221 16.165 -7.175 1.00 91.00 117 VAL A CA 1
ATOM 955 C C . VAL A 1 117 ? -0.094 16.445 -5.706 1.00 91.00 117 VAL A C 1
ATOM 957 O O . VAL A 1 117 ? -0.725 15.623 -5.044 1.00 91.00 117 VAL A O 1
ATOM 960 N N . ASP A 1 118 ? 0.360 17.587 -5.184 1.00 88.88 118 ASP A N 1
ATOM 961 C CA . ASP A 1 118 ? 0.084 18.041 -3.810 1.00 88.88 118 ASP A CA 1
ATOM 962 C C . ASP A 1 118 ? 0.335 16.957 -2.735 1.00 88.88 118 ASP A C 1
ATOM 964 O O . ASP A 1 118 ? -0.500 16.704 -1.870 1.00 88.88 118 ASP A O 1
ATOM 968 N N . ASN A 1 119 ? 1.497 16.292 -2.806 1.00 88.12 119 ASN A N 1
ATOM 969 C CA . ASN A 1 119 ? 1.937 15.193 -1.922 1.00 88.12 119 ASN A CA 1
ATOM 970 C C . ASN A 1 119 ? 1.098 13.903 -1.979 1.00 88.12 119 ASN A C 1
ATOM 972 O O . ASN A 1 119 ? 1.279 13.004 -1.153 1.00 88.12 119 ASN A O 1
ATOM 976 N N . THR A 1 120 ? 0.207 13.784 -2.958 1.00 94.75 120 THR A N 1
ATOM 977 C CA . THR A 1 120 ? -0.504 12.542 -3.257 1.00 94.75 120 THR A CA 1
ATOM 978 C C . THR A 1 120 ? -0.014 11.962 -4.574 1.00 94.75 120 THR A C 1
ATOM 980 O O . THR A 1 120 ? 0.227 12.700 -5.521 1.00 94.75 120 THR A O 1
ATOM 983 N N . CYS A 1 121 ? 0.142 10.647 -4.649 1.00 96.75 121 CYS A N 1
ATOM 984 C CA . CYS A 1 121 ? 0.676 9.936 -5.803 1.00 96.75 121 CYS A CA 1
ATOM 985 C C . CYS A 1 121 ? -0.185 8.714 -6.138 1.00 96.75 121 CYS A C 1
ATOM 987 O O . CYS A 1 121 ? -1.085 8.313 -5.392 1.00 96.75 121 CYS A O 1
ATOM 989 N N . SER A 1 122 ? 0.111 8.105 -7.280 1.00 97.12 122 SER A N 1
ATOM 990 C CA . SER A 1 122 ? -0.254 6.725 -7.583 1.00 97.12 122 SER A CA 1
ATOM 991 C C . SER A 1 122 ? 0.909 5.797 -7.241 1.00 97.12 122 SER A C 1
ATOM 993 O O . SER A 1 122 ? 2.064 6.180 -7.408 1.00 97.12 122 SER A O 1
ATOM 995 N N . TYR A 1 123 ? 0.609 4.583 -6.776 1.00 97.38 123 TYR A N 1
ATOM 996 C CA . TYR A 1 123 ? 1.612 3.633 -6.284 1.00 97.38 123 TYR A CA 1
ATOM 997 C C . TYR A 1 123 ? 1.484 2.271 -6.960 1.00 97.38 123 TYR A C 1
ATOM 999 O O . TYR A 1 123 ? 0.426 1.636 -6.896 1.00 97.38 123 TYR A O 1
ATOM 1007 N N . LEU A 1 124 ? 2.572 1.802 -7.566 1.00 96.06 124 LEU A N 1
ATOM 1008 C CA . LEU A 1 124 ? 2.698 0.459 -8.130 1.00 96.06 124 LEU A CA 1
ATOM 1009 C C . LEU A 1 124 ? 3.606 -0.391 -7.248 1.00 96.06 124 LEU A C 1
ATOM 1011 O O . LEU A 1 124 ? 4.750 -0.019 -7.023 1.00 96.06 124 LEU A O 1
ATOM 1015 N N . LEU A 1 125 ? 3.117 -1.548 -6.805 1.00 95.00 125 LEU A N 1
ATOM 1016 C CA . LEU A 1 125 ? 3.970 -2.601 -6.268 1.00 95.00 125 LEU A CA 1
ATOM 1017 C C . LEU A 1 125 ? 4.629 -3.340 -7.428 1.00 95.00 125 LEU A C 1
ATOM 1019 O O . LEU A 1 125 ? 3.939 -3.714 -8.381 1.00 95.00 125 LEU A O 1
ATOM 1023 N N . LEU A 1 126 ? 5.929 -3.571 -7.318 1.00 91.56 126 LEU A N 1
ATOM 1024 C CA . LEU A 1 126 ? 6.766 -4.231 -8.306 1.00 91.56 126 LEU A CA 1
ATOM 1025 C C . LEU A 1 126 ? 7.516 -5.385 -7.639 1.00 91.56 126 LEU A C 1
ATOM 1027 O O . LEU A 1 126 ? 8.051 -5.237 -6.539 1.00 91.56 126 LEU A O 1
ATOM 1031 N N . ASN A 1 127 ? 7.564 -6.525 -8.319 1.00 87.50 127 ASN A N 1
ATOM 1032 C CA . ASN A 1 127 ? 8.424 -7.649 -7.970 1.00 87.50 127 ASN A CA 1
ATOM 1033 C C . ASN A 1 127 ? 9.349 -7.913 -9.159 1.00 87.50 127 ASN A C 1
ATOM 1035 O O . ASN A 1 127 ? 8.872 -8.296 -10.230 1.00 87.50 127 ASN A O 1
ATOM 1039 N N . THR A 1 128 ? 10.646 -7.662 -8.968 1.00 78.56 128 THR A N 1
ATOM 1040 C CA . THR A 1 128 ? 11.648 -7.719 -10.043 1.00 78.56 128 THR A CA 1
ATOM 1041 C C . THR A 1 128 ? 11.905 -9.151 -10.510 1.00 78.56 128 THR A C 1
ATOM 1043 O O . THR A 1 128 ? 12.103 -9.364 -11.696 1.00 78.56 128 THR A O 1
ATOM 1046 N N . GLU A 1 129 ? 11.828 -10.144 -9.618 1.00 78.62 129 GLU A N 1
ATOM 1047 C CA . GLU A 1 129 ? 12.094 -11.553 -9.953 1.00 78.62 129 GLU A CA 1
ATOM 1048 C C . GLU A 1 129 ? 10.969 -12.215 -10.751 1.00 78.62 129 GLU A C 1
ATOM 1050 O O . GLU A 1 129 ? 11.207 -13.017 -11.649 1.00 78.62 129 GLU A O 1
ATOM 1055 N N . THR A 1 130 ? 9.722 -11.922 -10.385 1.00 81.50 130 THR A N 1
ATOM 1056 C CA . THR A 1 130 ? 8.535 -12.509 -11.026 1.00 81.50 130 THR A CA 1
ATOM 1057 C C . THR A 1 130 ? 7.965 -11.625 -12.119 1.00 81.50 130 THR A C 1
ATOM 1059 O O . THR A 1 130 ? 6.968 -12.010 -12.734 1.00 81.50 130 THR A O 1
ATOM 1062 N N . GLU A 1 131 ? 8.567 -10.453 -12.342 1.00 82.75 131 GLU A N 1
ATOM 1063 C CA . GLU A 1 131 ? 8.171 -9.507 -13.382 1.00 82.75 131 GLU A CA 1
ATOM 1064 C C . GLU A 1 131 ? 6.734 -8.981 -13.212 1.00 82.75 131 GLU A C 1
ATOM 1066 O O . GLU A 1 131 ? 6.074 -8.554 -14.156 1.00 82.75 131 GLU A O 1
ATOM 1071 N N . ARG A 1 132 ? 6.199 -8.998 -11.987 1.00 87.06 132 ARG A N 1
ATOM 1072 C CA . ARG A 1 132 ? 4.807 -8.612 -11.724 1.00 87.06 132 ARG A CA 1
ATOM 1073 C C . ARG A 1 132 ? 4.696 -7.177 -11.235 1.00 87.06 132 ARG A C 1
ATOM 1075 O O . ARG A 1 132 ? 5.495 -6.707 -10.429 1.00 87.06 132 ARG A O 1
ATOM 1082 N N . SER A 1 133 ? 3.623 -6.511 -11.660 1.00 90.88 133 SER A N 1
ATOM 1083 C CA . SER A 1 133 ? 3.229 -5.197 -11.152 1.00 90.88 133 SER A CA 1
ATOM 1084 C C . SER A 1 133 ? 1.767 -5.176 -10.694 1.00 90.88 133 SER A C 1
ATOM 1086 O O . SER A 1 133 ? 0.932 -5.942 -11.187 1.00 90.88 133 SER A O 1
ATOM 1088 N N . LYS A 1 134 ? 1.433 -4.330 -9.713 1.00 94.19 134 LYS A N 1
ATOM 1089 C CA . LYS A 1 134 ? 0.048 -4.091 -9.274 1.00 94.19 134 LYS A CA 1
ATOM 1090 C C . LYS A 1 134 ? -0.142 -2.655 -8.801 1.00 94.19 134 LYS A C 1
ATOM 1092 O O . LYS A 1 134 ? 0.607 -2.184 -7.954 1.00 94.19 134 LYS A O 1
ATOM 1097 N N . LEU A 1 135 ? -1.188 -1.979 -9.283 1.00 95.56 135 LEU A N 1
ATOM 1098 C CA . LEU A 1 135 ? -1.612 -0.695 -8.718 1.00 95.56 135 LEU A CA 1
ATOM 1099 C C . LEU A 1 135 ? -2.210 -0.917 -7.321 1.00 95.56 135 LEU A C 1
ATOM 1101 O O . LEU A 1 135 ? -3.178 -1.666 -7.176 1.00 95.56 135 LEU A O 1
ATOM 1105 N N . LEU A 1 136 ? -1.646 -0.252 -6.315 1.00 96.00 136 LEU A N 1
ATOM 1106 C CA . LEU A 1 136 ? -2.071 -0.335 -4.916 1.00 96.00 136 LEU A CA 1
ATOM 1107 C C . LEU A 1 136 ? -3.083 0.765 -4.568 1.00 96.00 136 LEU A C 1
ATOM 1109 O O . LEU A 1 136 ? -4.157 0.506 -4.012 1.00 96.00 136 LEU A O 1
ATOM 1113 N N . ALA A 1 137 ? -2.746 2.002 -4.924 1.00 96.12 137 ALA A N 1
ATOM 1114 C CA . ALA A 1 137 ? -3.564 3.179 -4.677 1.00 96.12 137 ALA A CA 1
ATOM 1115 C C . ALA A 1 137 ? -3.285 4.262 -5.722 1.00 96.12 137 ALA A C 1
ATOM 1117 O O . ALA A 1 137 ? -2.204 4.316 -6.307 1.00 96.12 137 ALA A O 1
ATOM 1118 N N . ASP A 1 138 ? -4.272 5.125 -5.925 1.00 95.00 138 ASP A N 1
ATOM 1119 C CA . ASP A 1 138 ? -4.201 6.337 -6.727 1.00 95.00 138 ASP A CA 1
ATOM 1120 C C . ASP A 1 138 ? -4.529 7.558 -5.861 1.00 95.00 138 ASP A C 1
ATOM 1122 O O . ASP A 1 138 ? -5.311 7.458 -4.909 1.00 95.00 138 ASP A O 1
ATOM 1126 N N . ASN A 1 139 ? -3.942 8.711 -6.190 1.00 94.81 139 ASN A N 1
ATOM 1127 C CA . ASN A 1 139 ? -4.214 9.993 -5.531 1.00 94.81 139 ASN A CA 1
ATOM 1128 C C . ASN A 1 139 ? -4.258 9.872 -3.994 1.00 94.81 139 ASN A C 1
ATOM 1130 O O . ASN A 1 139 ? -5.266 10.196 -3.363 1.00 94.81 139 ASN A O 1
ATOM 1134 N N . ALA A 1 140 ? -3.217 9.283 -3.408 1.00 96.94 140 ALA A N 1
ATOM 1135 C CA . ALA A 1 140 ? -3.104 9.045 -1.971 1.00 96.94 140 ALA A CA 1
ATOM 1136 C C . ALA A 1 140 ? -1.664 9.281 -1.501 1.00 96.94 140 ALA A C 1
ATOM 1138 O O . ALA A 1 140 ? -0.770 9.450 -2.321 1.00 96.94 140 ALA A O 1
ATOM 1139 N N . THR A 1 141 ? -1.427 9.260 -0.197 1.00 96.62 141 THR A N 1
ATOM 1140 C CA . THR A 1 141 ? -0.087 9.294 0.398 1.00 96.62 141 THR A CA 1
ATOM 1141 C C . THR A 1 141 ? 0.161 7.963 1.099 1.00 96.62 141 THR A C 1
ATOM 1143 O O . THR A 1 141 ? -0.664 7.514 1.896 1.00 96.62 141 THR A O 1
ATOM 1146 N N . LEU A 1 142 ? 1.272 7.297 0.788 1.00 96.25 142 LEU A N 1
ATOM 1147 C CA . LEU A 1 142 ? 1.686 6.074 1.476 1.00 96.25 142 LEU A CA 1
ATOM 1148 C C . LEU A 1 142 ? 2.150 6.413 2.900 1.00 96.25 142 LEU A C 1
ATOM 1150 O O . LEU A 1 142 ? 3.032 7.249 3.078 1.00 96.25 142 LEU A O 1
ATOM 1154 N N . LYS A 1 143 ? 1.567 5.759 3.911 1.00 95.62 143 LYS A N 1
ATOM 1155 C CA . LYS A 1 143 ? 1.896 5.988 5.327 1.00 95.62 143 LYS A CA 1
ATOM 1156 C C . LYS A 1 143 ? 2.800 4.939 5.924 1.00 95.62 143 LYS A C 1
ATOM 1158 O O . LYS A 1 143 ? 3.698 5.276 6.687 1.00 95.62 143 LYS A O 1
ATOM 1163 N N . SER A 1 144 ? 2.535 3.681 5.616 1.00 94.75 144 SER A N 1
ATOM 1164 C CA . SER A 1 144 ? 3.334 2.577 6.118 1.00 94.75 144 SER A CA 1
ATOM 1165 C C . SER A 1 144 ? 3.200 1.363 5.220 1.00 94.75 144 SER A C 1
ATOM 1167 O O . SER A 1 144 ? 2.175 1.160 4.558 1.00 94.75 144 SER A O 1
ATOM 1169 N N . ILE A 1 145 ? 4.259 0.561 5.228 1.00 94.38 145 ILE A N 1
ATOM 1170 C CA . ILE A 1 145 ? 4.271 -0.798 4.712 1.00 94.38 145 ILE A CA 1
ATOM 1171 C C . ILE A 1 145 ? 4.874 -1.670 5.806 1.00 94.38 145 ILE A C 1
ATOM 1173 O O . ILE A 1 145 ? 5.958 -1.377 6.296 1.00 94.38 145 ILE A O 1
ATOM 1177 N N . ASN A 1 146 ? 4.164 -2.721 6.199 1.00 93.50 146 ASN A N 1
ATOM 1178 C CA . ASN A 1 146 ? 4.619 -3.675 7.201 1.00 93.50 146 ASN A CA 1
ATOM 1179 C C . ASN A 1 146 ? 4.466 -5.088 6.652 1.00 93.50 146 ASN A C 1
ATOM 1181 O O . ASN A 1 146 ? 3.388 -5.455 6.183 1.00 93.50 146 ASN A O 1
ATOM 1185 N N . ILE A 1 147 ? 5.508 -5.901 6.748 1.00 92.50 147 ILE A N 1
ATOM 1186 C CA . ILE A 1 147 ? 5.449 -7.297 6.319 1.00 92.50 147 ILE A CA 1
ATOM 1187 C C . ILE A 1 147 ? 4.810 -8.191 7.393 1.00 92.50 147 ILE A C 1
ATOM 1189 O O . ILE A 1 147 ? 4.935 -7.912 8.587 1.00 92.50 147 ILE A O 1
ATOM 1193 N N . SER A 1 148 ? 4.088 -9.234 6.975 1.00 94.12 148 SER A N 1
ATOM 1194 C CA . SER A 1 148 ? 3.539 -10.238 7.889 1.00 94.12 148 SER A CA 1
ATOM 1195 C C . SER A 1 148 ? 4.645 -11.042 8.585 1.00 94.12 148 SER A C 1
ATOM 1197 O O . SER A 1 148 ? 5.748 -11.162 8.050 1.00 94.12 148 SER A O 1
ATOM 1199 N N . PRO A 1 149 ? 4.371 -11.653 9.754 1.00 93.06 149 PRO A N 1
ATOM 1200 C CA . PRO A 1 149 ? 5.385 -12.424 10.481 1.00 93.06 149 PRO A CA 1
ATOM 1201 C C . PRO A 1 149 ? 5.944 -13.646 9.729 1.00 93.06 149 PRO A C 1
ATOM 1203 O O . PRO A 1 149 ? 7.030 -14.118 10.056 1.00 93.06 149 PRO A O 1
ATOM 1206 N N . ASP A 1 150 ? 5.214 -14.199 8.757 1.00 92.06 150 ASP A N 1
ATOM 1207 C CA . ASP A 1 150 ? 5.673 -15.271 7.860 1.00 92.06 150 ASP A CA 1
ATOM 1208 C C . ASP A 1 150 ? 6.229 -14.793 6.520 1.00 92.06 150 ASP A C 1
ATOM 1210 O O . ASP A 1 150 ? 6.650 -15.630 5.718 1.00 92.06 150 ASP A O 1
ATOM 1214 N N . GLU A 1 151 ? 6.282 -13.480 6.319 1.00 91.38 151 GLU A N 1
ATOM 1215 C CA . GLU A 1 151 ? 6.886 -12.828 5.164 1.00 91.38 151 GLU A CA 1
ATOM 1216 C C . GLU A 1 151 ? 6.172 -13.074 3.827 1.00 91.38 151 GLU A C 1
ATOM 1218 O O . GLU A 1 151 ? 6.752 -12.913 2.758 1.00 91.38 151 GLU A O 1
ATOM 1223 N N . ASP A 1 152 ? 4.894 -13.443 3.848 1.00 92.12 152 ASP A N 1
ATOM 1224 C CA . ASP A 1 152 ? 4.128 -13.754 2.637 1.00 92.12 152 ASP A CA 1
ATOM 1225 C C . ASP A 1 152 ? 3.054 -12.706 2.291 1.00 92.12 152 ASP A C 1
ATOM 1227 O O . ASP A 1 152 ? 2.402 -12.806 1.245 1.00 92.12 152 ASP A O 1
ATOM 1231 N N . LYS A 1 153 ? 2.864 -11.691 3.146 1.00 94.88 153 LYS A N 1
ATOM 1232 C CA . LYS A 1 153 ? 1.886 -10.612 2.961 1.00 94.88 153 LYS A CA 1
ATOM 1233 C C . LYS A 1 153 ? 2.460 -9.249 3.325 1.00 94.88 153 LYS A C 1
ATOM 1235 O O . LYS A 1 153 ? 3.289 -9.113 4.220 1.00 94.88 153 LYS A O 1
ATOM 1240 N N . LEU A 1 154 ? 1.943 -8.214 2.673 1.00 95.50 154 LEU A N 1
ATOM 1241 C CA . LEU A 1 154 ? 2.184 -6.815 3.016 1.00 95.50 154 LEU A CA 1
ATOM 1242 C C . LEU A 1 154 ? 0.918 -6.181 3.579 1.00 95.50 154 LEU A C 1
ATOM 1244 O O . LEU A 1 154 ? -0.159 -6.319 3.008 1.00 95.50 154 LEU A O 1
ATOM 1248 N N . LEU A 1 155 ? 1.070 -5.423 4.653 1.00 97.44 155 LEU A N 1
ATOM 1249 C CA . LEU A 1 155 ? 0.073 -4.515 5.196 1.00 97.44 155 LEU A CA 1
ATOM 1250 C C . LEU A 1 155 ? 0.469 -3.098 4.793 1.00 97.44 155 LEU A C 1
ATOM 1252 O O . LEU A 1 155 ? 1.489 -2.586 5.249 1.00 97.44 155 LEU A O 1
ATOM 1256 N N . LEU A 1 156 ? -0.338 -2.469 3.946 1.00 97.56 156 LEU A N 1
ATOM 1257 C CA . LEU A 1 156 ? -0.117 -1.114 3.462 1.00 97.56 156 LEU A CA 1
ATOM 1258 C C . LEU A 1 156 ? -1.214 -0.185 3.968 1.00 97.56 156 LEU A C 1
ATOM 1260 O O . LEU A 1 156 ? -2.402 -0.516 3.899 1.00 97.56 156 LEU A O 1
ATOM 1264 N N . VAL A 1 157 ? -0.814 1.005 4.406 1.00 98.00 157 VAL A N 1
ATOM 1265 C CA . VAL A 1 157 ? -1.738 2.070 4.800 1.00 98.00 157 VAL A CA 1
ATOM 1266 C C . VAL A 1 157 ? -1.533 3.264 3.889 1.00 98.00 157 VAL A C 1
ATOM 1268 O O . VAL A 1 157 ? -0.424 3.778 3.756 1.00 98.00 157 VAL A O 1
ATOM 1271 N N . PHE A 1 158 ? -2.624 3.724 3.291 1.00 97.94 158 PHE A N 1
ATOM 1272 C CA . PHE A 1 158 ? -2.662 4.941 2.493 1.00 97.94 158 PHE A CA 1
ATOM 1273 C C . PHE A 1 158 ? -3.555 5.963 3.176 1.00 97.94 158 PHE A C 1
ATOM 1275 O O . PHE A 1 158 ? -4.576 5.594 3.749 1.00 97.94 158 PHE A O 1
ATOM 1282 N N . GLU A 1 159 ? -3.230 7.243 3.057 1.00 96.50 159 GLU A N 1
ATOM 1283 C CA . GLU A 1 159 ? -4.102 8.337 3.476 1.00 96.50 159 GLU A CA 1
ATOM 1284 C C . GLU A 1 159 ? -4.491 9.232 2.307 1.00 96.50 159 GLU A C 1
ATOM 1286 O O . GLU A 1 159 ? -3.789 9.315 1.298 1.00 96.50 159 GLU A O 1
ATOM 1291 N N . ARG A 1 160 ? -5.628 9.907 2.444 1.00 93.56 160 ARG A N 1
ATOM 1292 C CA . ARG A 1 160 ? -5.991 11.032 1.589 1.00 93.56 160 ARG A CA 1
ATOM 1293 C C . ARG A 1 160 ? -6.201 12.270 2.451 1.00 93.56 160 ARG A C 1
ATOM 1295 O O . ARG A 1 160 ? -6.832 12.153 3.509 1.00 93.56 160 ARG A O 1
ATOM 1302 N N . PRO A 1 161 ? -5.722 13.443 2.002 1.00 83.44 161 PRO A N 1
ATOM 1303 C CA . PRO A 1 161 ? -6.122 14.692 2.623 1.00 83.44 161 PRO A CA 1
ATOM 1304 C C . PRO A 1 161 ? -7.648 14.821 2.518 1.00 83.44 161 PRO A C 1
ATOM 1306 O O . PRO A 1 161 ? -8.230 14.617 1.450 1.00 83.44 161 PRO A O 1
ATOM 1309 N N . GLY A 1 162 ? -8.295 15.070 3.655 1.00 77.69 162 GLY A N 1
ATOM 1310 C CA . GLY A 1 162 ? -9.723 15.368 3.730 1.00 77.69 162 GLY A CA 1
ATOM 1311 C C . GLY A 1 162 ? -9.977 16.875 3.753 1.00 77.69 162 GLY A C 1
ATOM 1312 O O . GLY A 1 162 ? -9.052 17.672 3.629 1.00 77.69 162 GLY A O 1
ATOM 1313 N N . GLU A 1 163 ? -11.234 17.270 3.960 1.00 77.81 163 GLU A N 1
ATOM 1314 C CA . GLU A 1 163 ? -11.582 18.678 4.215 1.00 77.81 163 GLU A CA 1
ATOM 1315 C C . GLU A 1 163 ? -11.123 19.151 5.607 1.00 77.81 163 GLU A C 1
ATOM 1317 O O . GLU A 1 163 ? -10.993 20.350 5.846 1.00 77.81 163 GLU A O 1
ATOM 1322 N N . SER A 1 164 ? -10.877 18.214 6.528 1.00 82.19 164 SER A N 1
ATOM 1323 C CA . SER A 1 164 ? -10.400 18.499 7.879 1.00 82.19 164 SER A CA 1
ATOM 1324 C C . SER A 1 164 ? -8.875 18.572 7.932 1.00 82.19 164 SER A C 1
ATOM 1326 O O . SER A 1 164 ? -8.186 17.689 7.426 1.00 82.19 164 SER A O 1
ATOM 1328 N N . GLU A 1 165 ? -8.349 19.587 8.619 1.00 84.56 165 GLU A N 1
ATOM 1329 C CA . GLU A 1 165 ? -6.924 19.680 8.972 1.00 84.56 165 GLU A CA 1
ATOM 1330 C C . GLU A 1 165 ? -6.578 18.876 10.244 1.00 84.56 165 GLU A C 1
ATOM 1332 O O . GLU A 1 165 ? -5.408 18.748 10.597 1.00 84.56 165 GLU A O 1
ATOM 1337 N N . LEU A 1 166 ? -7.582 18.345 10.955 1.00 88.31 166 LEU A N 1
ATOM 1338 C CA . LEU A 1 166 ? -7.404 17.702 12.264 1.00 88.31 166 LEU A CA 1
ATOM 1339 C C . LEU A 1 166 ? -7.088 16.206 12.166 1.00 88.31 166 LEU A C 1
ATOM 1341 O O . LEU A 1 166 ? -6.434 15.646 13.042 1.00 88.31 166 LEU A O 1
ATOM 1345 N N . TRP A 1 167 ? -7.578 15.547 11.122 1.00 91.62 167 TRP A N 1
ATOM 1346 C CA . TRP A 1 167 ? -7.439 14.110 10.916 1.00 91.62 167 TRP A CA 1
ATOM 1347 C C . TRP A 1 167 ? -7.476 13.793 9.422 1.00 91.62 167 TRP A C 1
ATOM 1349 O O . TRP A 1 167 ? -8.077 14.518 8.630 1.00 91.62 167 TRP A O 1
ATOM 1359 N N . THR A 1 168 ? -6.857 12.680 9.032 1.00 94.00 168 THR A N 1
ATOM 1360 C CA . THR A 1 168 ? -6.887 12.167 7.658 1.00 94.00 168 THR A CA 1
ATOM 1361 C C . THR A 1 168 ? -7.685 10.874 7.601 1.00 94.00 168 THR A C 1
ATOM 1363 O O . THR A 1 168 ? -7.748 10.115 8.569 1.00 94.00 168 THR A O 1
ATOM 1366 N N . LYS A 1 169 ? -8.336 10.623 6.462 1.00 95.06 169 LYS A N 1
ATOM 1367 C CA . LYS A 1 169 ? -8.996 9.339 6.206 1.00 95.06 169 LYS A CA 1
ATOM 1368 C C . LYS A 1 169 ? -8.003 8.404 5.544 1.00 95.06 169 LYS A C 1
ATOM 1370 O O . LYS A 1 169 ? -7.270 8.802 4.636 1.00 95.06 169 LYS A O 1
ATOM 1375 N N . GLN A 1 170 ? -8.008 7.158 5.983 1.00 97.50 170 GLN A N 1
ATOM 1376 C CA . GLN A 1 170 ? -7.049 6.148 5.579 1.00 97.50 170 GLN A CA 1
ATOM 1377 C C . GLN A 1 170 ? -7.741 4.919 4.995 1.00 97.50 170 GLN A C 1
ATOM 1379 O O . GLN A 1 170 ? -8.913 4.653 5.252 1.00 97.50 170 GLN A O 1
ATOM 1384 N N . LYS A 1 171 ? -6.980 4.190 4.183 1.00 96.81 171 LYS A N 1
ATOM 1385 C CA . LYS A 1 171 ? -7.323 2.909 3.571 1.00 96.81 171 LYS A CA 1
ATOM 1386 C C . LYS A 1 171 ? -6.252 1.894 3.952 1.00 96.81 171 LYS A C 1
ATOM 1388 O O . LYS A 1 171 ? -5.062 2.188 3.837 1.00 96.81 171 LYS A O 1
ATOM 1393 N N . ILE A 1 172 ? -6.683 0.689 4.306 1.00 98.06 172 ILE A N 1
ATOM 1394 C CA . ILE A 1 172 ? -5.819 -0.469 4.543 1.00 98.06 172 ILE A CA 1
ATOM 1395 C C . ILE A 1 172 ? -5.871 -1.392 3.328 1.00 98.06 172 ILE A C 1
ATOM 1397 O O . ILE A 1 172 ? -6.930 -1.626 2.740 1.00 98.06 172 ILE A O 1
ATOM 1401 N N . ILE A 1 173 ? -4.715 -1.935 2.963 1.00 97.88 173 ILE A N 1
ATOM 1402 C CA . ILE A 1 173 ? -4.581 -3.032 2.009 1.00 97.88 173 ILE A CA 1
ATOM 1403 C C . ILE A 1 173 ? -3.748 -4.119 2.674 1.00 97.88 173 ILE A C 1
ATOM 1405 O O . ILE A 1 173 ? -2.630 -3.853 3.101 1.00 97.88 173 ILE A O 1
ATOM 1409 N N . VAL A 1 174 ? -4.274 -5.341 2.712 1.00 97.94 174 VAL A N 1
ATOM 1410 C CA . VAL A 1 174 ? -3.455 -6.535 2.937 1.00 97.94 174 VAL A CA 1
ATOM 1411 C C . VAL A 1 174 ? -3.237 -7.186 1.576 1.00 97.94 174 VAL A C 1
ATOM 1413 O O . VAL A 1 174 ? -4.200 -7.472 0.867 1.00 97.94 174 VAL A O 1
ATOM 1416 N N . PHE A 1 175 ? -1.984 -7.351 1.172 1.00 97.12 175 PHE A N 1
ATOM 1417 C CA . PHE A 1 175 ? -1.594 -7.854 -0.141 1.00 97.12 175 PHE A CA 1
ATOM 1418 C C . PHE A 1 175 ? -0.827 -9.164 0.001 1.00 97.12 175 PHE A C 1
ATOM 1420 O O . PHE A 1 175 ? 0.181 -9.205 0.696 1.00 97.12 175 PHE A O 1
ATOM 1427 N N . ASP A 1 176 ? -1.286 -10.218 -0.664 1.00 95.62 176 ASP A N 1
ATOM 1428 C CA . ASP A 1 176 ? -0.656 -11.536 -0.656 1.00 95.62 176 ASP A CA 1
ATOM 1429 C C . ASP A 1 176 ? 0.394 -11.640 -1.768 1.00 95.62 176 ASP A C 1
ATOM 1431 O O . ASP A 1 176 ? 0.102 -11.443 -2.953 1.00 95.62 176 ASP A O 1
ATOM 1435 N N . LEU A 1 177 ? 1.633 -11.938 -1.376 1.00 92.81 177 LEU A N 1
ATOM 1436 C CA . LEU A 1 177 ? 2.795 -11.957 -2.264 1.00 92.81 177 LEU A CA 1
ATOM 1437 C C . LEU A 1 177 ? 2.846 -13.213 -3.141 1.00 92.81 177 LEU A C 1
ATOM 1439 O O . LEU A 1 177 ? 3.377 -13.162 -4.250 1.00 92.81 177 LEU A O 1
ATOM 1443 N N . ASN A 1 178 ? 2.237 -14.316 -2.701 1.00 91.44 178 ASN A N 1
ATOM 1444 C CA . ASN A 1 178 ? 2.197 -15.573 -3.450 1.00 91.44 178 ASN A CA 1
ATOM 1445 C C . ASN A 1 178 ? 1.196 -15.499 -4.612 1.00 91.44 178 ASN A C 1
ATOM 1447 O O . ASN A 1 178 ? 1.486 -15.858 -5.758 1.00 91.44 178 ASN A O 1
ATOM 1451 N N . THR A 1 179 ? -0.010 -15.022 -4.313 1.00 94.44 179 THR A N 1
ATOM 1452 C CA . THR A 1 179 ? -1.122 -14.892 -5.263 1.00 94.44 179 THR A CA 1
ATOM 1453 C C . THR A 1 179 ? -1.092 -13.574 -6.031 1.00 94.44 179 THR A C 1
ATOM 1455 O O . THR A 1 179 ? -1.768 -13.458 -7.055 1.00 94.44 179 THR A O 1
ATOM 1458 N N . TRP A 1 180 ? -0.296 -12.604 -5.572 1.00 94.12 180 TRP A N 1
ATOM 1459 C CA . TRP A 1 180 ? -0.148 -11.269 -6.147 1.00 94.12 180 TRP A CA 1
ATOM 1460 C C . TRP A 1 18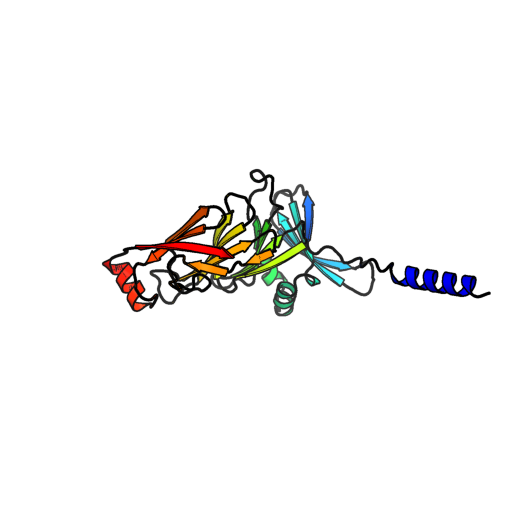0 ? -1.463 -10.474 -6.200 1.00 94.12 180 TRP A C 1
ATOM 1462 O O . TRP A 1 180 ? -1.792 -9.819 -7.198 1.00 94.12 180 TRP A O 1
ATOM 1472 N N . ASN A 1 181 ? -2.253 -10.546 -5.127 1.00 96.25 181 ASN A N 1
ATOM 1473 C CA . ASN A 1 181 ? -3.543 -9.871 -5.030 1.00 96.25 181 ASN A CA 1
ATOM 1474 C C . ASN A 1 181 ? -3.803 -9.281 -3.643 1.00 96.25 181 ASN A C 1
ATOM 1476 O O . ASN A 1 181 ? -3.313 -9.767 -2.629 1.00 96.25 181 ASN A O 1
ATOM 1480 N N . ALA A 1 182 ? -4.618 -8.224 -3.618 1.00 96.62 182 ALA A N 1
ATOM 1481 C CA . ALA A 1 182 ? -5.162 -7.697 -2.377 1.00 96.62 182 ALA A CA 1
ATOM 1482 C C . ALA A 1 182 ? -6.220 -8.666 -1.835 1.00 96.62 182 ALA A C 1
ATOM 1484 O O . ALA A 1 182 ? -7.095 -9.098 -2.590 1.00 96.62 182 ALA A O 1
ATOM 1485 N N . LEU A 1 183 ? -6.126 -8.975 -0.546 1.00 96.94 183 LEU A N 1
ATOM 1486 C CA . LEU A 1 183 ? -7.060 -9.837 0.166 1.00 96.94 183 LEU A CA 1
ATOM 1487 C C . LEU A 1 183 ? -8.283 -9.044 0.628 1.00 96.94 183 LEU A C 1
ATOM 1489 O O . LEU A 1 183 ? -8.224 -7.826 0.840 1.00 96.94 183 LEU A O 1
ATOM 1493 N N . SER A 1 184 ? -9.407 -9.740 0.781 1.00 95.19 184 SER A N 1
ATOM 1494 C CA . SER A 1 184 ? -10.635 -9.123 1.287 1.00 95.19 184 SER A CA 1
ATOM 1495 C C . SER A 1 184 ? -10.542 -8.968 2.800 1.00 95.19 184 SER A C 1
ATOM 1497 O O . SER A 1 184 ? -10.202 -9.920 3.486 1.00 95.19 184 SER A O 1
ATOM 1499 N N . LEU A 1 185 ? -10.852 -7.780 3.325 1.00 95.38 185 LEU A N 1
ATOM 1500 C CA . LEU A 1 185 ? -10.813 -7.507 4.764 1.00 95.38 185 LEU A CA 1
ATOM 1501 C C . LEU A 1 185 ? -12.183 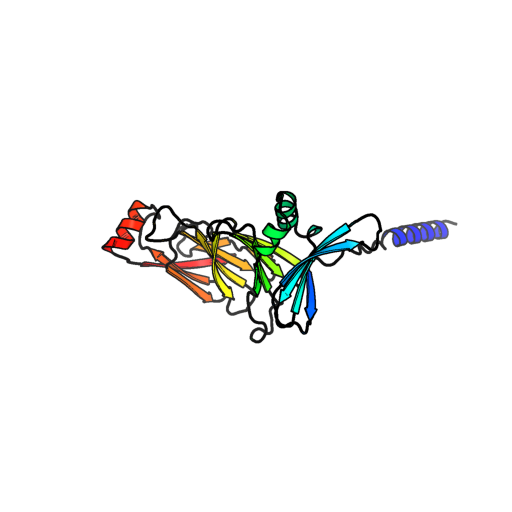-7.780 5.391 1.00 95.38 185 LEU A C 1
ATOM 1503 O O . LEU A 1 185 ? -13.167 -7.144 5.008 1.00 95.38 185 LEU A O 1
ATOM 1507 N N . ASN A 1 186 ? -12.222 -8.672 6.378 1.00 93.94 186 ASN A N 1
ATOM 1508 C CA . ASN A 1 186 ? -13.422 -9.075 7.104 1.00 93.94 186 ASN A CA 1
ATOM 1509 C C . ASN A 1 186 ? -13.224 -8.816 8.598 1.00 93.94 186 ASN A C 1
ATOM 1511 O O . ASN A 1 186 ? -12.205 -9.203 9.163 1.00 93.94 186 ASN A O 1
ATOM 1515 N N . THR A 1 187 ? -14.180 -8.171 9.261 1.00 91.88 187 THR A N 1
ATOM 1516 C CA . THR A 1 187 ? -14.103 -7.998 10.716 1.00 91.88 187 THR A CA 1
ATOM 1517 C C . THR A 1 187 ? -14.712 -9.197 11.427 1.00 91.88 187 THR A C 1
ATOM 1519 O O . THR A 1 187 ? -15.694 -9.783 10.968 1.00 91.88 187 THR A O 1
ATOM 1522 N N . ILE A 1 188 ? -14.127 -9.574 12.563 1.00 87.88 188 ILE A N 1
ATOM 1523 C CA . ILE A 1 188 ? -14.562 -10.760 13.319 1.00 87.88 188 ILE A CA 1
ATOM 1524 C C . ILE A 1 188 ? -15.956 -10.564 13.937 1.00 87.88 188 ILE A C 1
ATOM 1526 O O . ILE A 1 188 ? -16.696 -11.525 14.130 1.00 87.88 188 ILE A O 1
ATOM 1530 N N . ASP A 1 189 ? -16.326 -9.323 14.240 1.00 85.19 189 ASP A N 1
ATOM 1531 C CA . ASP A 1 189 ? -17.605 -8.946 14.845 1.00 85.19 189 ASP A CA 1
ATOM 1532 C C . ASP A 1 189 ? -18.743 -8.729 13.826 1.00 85.19 189 ASP A C 1
ATOM 1534 O O . ASP A 1 189 ? -19.825 -8.292 14.210 1.00 85.19 189 ASP A O 1
ATOM 1538 N N . GLU A 1 190 ? -18.501 -9.018 12.541 1.00 78.88 190 GLU A N 1
ATOM 1539 C CA . GLU A 1 190 ? -19.410 -8.789 11.403 1.00 78.88 190 GLU A CA 1
ATOM 1540 C C . GLU A 1 190 ? -19.767 -7.307 11.139 1.00 78.88 190 GLU A C 1
ATOM 1542 O O . GLU A 1 190 ? -20.563 -7.001 10.244 1.00 78.88 190 GLU A O 1
ATOM 1547 N N . THR A 1 191 ? -19.152 -6.361 11.855 1.00 84.31 191 THR A N 1
ATOM 1548 C CA . THR A 1 191 ? -19.328 -4.924 11.619 1.00 84.31 191 THR A CA 1
ATOM 1549 C C . THR A 1 191 ? -18.533 -4.474 10.394 1.00 84.31 191 THR A C 1
ATOM 1551 O O . THR A 1 191 ? -17.310 -4.377 10.409 1.00 84.31 191 THR A O 1
ATOM 1554 N N . ASN A 1 192 ? -19.208 -4.098 9.310 1.00 86.38 192 ASN A N 1
ATOM 1555 C CA . ASN A 1 192 ? -18.503 -3.652 8.108 1.00 86.38 192 ASN A CA 1
ATOM 1556 C C . ASN A 1 192 ? -17.975 -2.209 8.230 1.00 86.38 192 ASN A C 1
ATOM 1558 O O . ASN A 1 192 ? -18.641 -1.259 7.822 1.00 86.38 192 ASN A O 1
ATOM 1562 N N . PHE A 1 193 ? -16.742 -2.056 8.714 1.00 91.62 193 PHE A N 1
ATOM 1563 C CA . PHE A 1 193 ? -16.034 -0.769 8.752 1.00 91.62 193 PHE A CA 1
ATOM 1564 C C . PHE A 1 193 ? -15.533 -0.292 7.377 1.00 91.62 193 PHE A C 1
ATOM 1566 O O . PHE A 1 193 ? -15.080 0.842 7.261 1.00 91.62 193 PHE A O 1
ATOM 1573 N N . GLN A 1 194 ? -15.598 -1.119 6.324 1.00 93.69 194 GLN A N 1
ATOM 1574 C CA . GLN A 1 194 ? -15.142 -0.765 4.971 1.00 93.69 194 GLN A CA 1
ATOM 1575 C C . GLN A 1 194 ? -13.691 -0.237 4.924 1.00 93.69 194 GLN A C 1
ATOM 1577 O O . GLN A 1 194 ? -13.376 0.687 4.179 1.00 93.69 194 GLN A O 1
ATOM 1582 N N . LEU A 1 195 ? -12.779 -0.860 5.678 1.00 95.75 195 LEU A N 1
ATOM 1583 C CA . LEU A 1 195 ? -11.376 -0.430 5.838 1.00 95.75 195 LEU A CA 1
ATOM 1584 C C . LEU A 1 195 ? -10.550 -0.402 4.537 1.00 95.75 195 LEU A C 1
ATOM 1586 O O . LEU A 1 195 ? -9.473 0.184 4.491 1.00 95.75 195 LEU A O 1
ATOM 1590 N N . HIS A 1 196 ? -11.064 -1.002 3.462 1.00 94.81 196 HIS A N 1
ATOM 1591 C CA . HIS A 1 196 ? -10.505 -0.915 2.112 1.00 94.81 196 HIS A CA 1
ATOM 1592 C C . HIS A 1 196 ? -10.835 0.417 1.400 1.00 94.81 196 HIS A C 1
ATOM 1594 O O . HIS A 1 196 ? -10.454 0.609 0.242 1.00 94.81 196 HIS A O 1
ATOM 1600 N N . GLN A 1 197 ? -11.547 1.333 2.062 1.00 95.31 197 GLN A N 1
ATOM 1601 C CA . GLN A 1 197 ? -11.935 2.654 1.569 1.00 95.31 197 GLN A CA 1
ATOM 1602 C C . GLN A 1 197 ? -11.381 3.755 2.477 1.00 95.31 197 GLN A C 1
ATOM 1604 O O . GLN A 1 197 ? -11.164 3.537 3.663 1.00 95.31 197 GLN A O 1
ATOM 1609 N N . PHE A 1 198 ? -11.208 4.959 1.926 1.00 95.75 198 PHE A N 1
ATOM 1610 C CA . PHE A 1 198 ? -10.775 6.148 2.670 1.00 95.75 198 PHE A CA 1
ATOM 1611 C C . PHE A 1 198 ? -11.930 6.743 3.485 1.00 95.75 198 PHE A C 1
ATOM 1613 O O . PHE A 1 198 ? -12.429 7.822 3.167 1.00 95.75 198 PHE A O 1
ATOM 1620 N N . LEU A 1 199 ? -12.387 6.020 4.506 1.00 94.44 199 LEU A N 1
ATOM 1621 C CA . LEU A 1 199 ? -13.515 6.437 5.345 1.00 94.44 199 LEU A CA 1
ATOM 1622 C C . LEU A 1 199 ? -13.092 6.786 6.764 1.00 94.44 199 LEU A C 1
ATOM 1624 O O . LEU A 1 199 ? -13.558 7.787 7.298 1.00 94.44 199 LEU A O 1
ATOM 1628 N N . TRP A 1 200 ? -12.193 6.003 7.352 1.00 95.75 200 TRP A N 1
ATOM 1629 C CA . TRP A 1 200 ? -11.843 6.120 8.761 1.00 95.75 200 TRP A CA 1
ATOM 1630 C C . TRP A 1 200 ? -10.455 6.722 8.949 1.00 95.75 200 TRP A C 1
ATOM 1632 O O . TRP A 1 200 ? -9.533 6.347 8.221 1.00 95.75 200 TRP A O 1
ATOM 1642 N N . PRO A 1 201 ? -10.262 7.592 9.951 1.00 95.62 201 PRO A N 1
ATOM 1643 C CA . PRO A 1 201 ? -8.952 7.772 10.554 1.00 95.62 201 PRO A CA 1
ATOM 1644 C C . PRO A 1 201 ? -8.512 6.460 11.211 1.00 95.62 201 PRO A C 1
ATOM 1646 O O . PRO A 1 201 ? -9.269 5.855 11.971 1.00 95.62 201 PRO A O 1
ATOM 1649 N N . ILE A 1 202 ? -7.298 6.020 10.910 1.00 96.56 202 ILE A N 1
ATOM 1650 C CA . ILE A 1 202 ? -6.663 4.828 11.470 1.00 96.56 202 ILE A CA 1
ATOM 1651 C C . ILE A 1 202 ? -5.527 5.294 12.368 1.00 96.56 202 ILE A C 1
ATOM 1653 O O . ILE A 1 202 ? -4.499 5.800 11.919 1.00 96.56 202 ILE A O 1
ATOM 1657 N N . ILE A 1 203 ? -5.738 5.118 13.667 1.00 95.88 203 ILE A N 1
ATOM 1658 C CA . ILE A 1 203 ? -4.808 5.570 14.702 1.00 95.88 203 ILE A CA 1
ATOM 1659 C C . ILE A 1 203 ? -3.609 4.628 14.746 1.00 95.88 203 ILE A C 1
ATOM 1661 O O . ILE A 1 203 ? -2.469 5.069 14.857 1.00 95.88 203 ILE A O 1
ATOM 1665 N N . GLU A 1 204 ? -3.877 3.330 14.627 1.00 97.12 204 GLU A N 1
ATOM 1666 C CA . GLU A 1 204 ? -2.861 2.290 14.649 1.00 97.12 204 GLU A CA 1
ATOM 1667 C C . GLU A 1 204 ? -3.347 1.065 13.873 1.00 97.12 204 GLU A C 1
ATOM 1669 O O . GLU A 1 204 ? -4.543 0.759 13.855 1.00 97.12 204 GLU A O 1
ATOM 1674 N N . VAL A 1 205 ? -2.417 0.358 13.233 1.00 97.94 205 VAL A N 1
ATOM 1675 C CA . VAL A 1 205 ? -2.673 -0.958 12.653 1.00 97.94 205 VAL A CA 1
ATOM 1676 C C . VAL A 1 205 ? -1.443 -1.838 12.803 1.00 97.94 205 VAL A C 1
ATOM 1678 O O . VAL A 1 205 ? -0.343 -1.434 12.434 1.00 97.94 205 VAL A O 1
ATOM 1681 N N . ASN A 1 206 ? -1.639 -3.046 13.326 1.00 97.50 206 ASN A N 1
ATOM 1682 C CA . ASN A 1 206 ? -0.561 -3.990 13.591 1.00 97.50 206 ASN A CA 1
ATOM 1683 C C . ASN A 1 206 ? -0.948 -5.404 13.178 1.00 97.50 206 ASN A C 1
ATOM 1685 O O . ASN A 1 206 ? -2.106 -5.809 13.292 1.00 97.50 206 ASN A O 1
ATOM 1689 N N . TRP A 1 207 ? 0.052 -6.182 12.772 1.00 97.75 207 TRP A N 1
ATOM 1690 C CA . TRP A 1 207 ? -0.079 -7.629 12.676 1.00 97.75 207 TRP A CA 1
ATOM 1691 C C . TRP A 1 207 ? -0.264 -8.230 14.070 1.00 97.75 207 TRP A C 1
ATOM 1693 O O . TRP A 1 207 ? 0.534 -7.974 14.971 1.00 97.75 207 TRP A O 1
ATOM 1703 N N . GLN A 1 208 ? -1.299 -9.050 14.236 1.00 96.88 208 GLN A N 1
ATOM 1704 C CA . GLN A 1 208 ? -1.448 -9.904 15.413 1.00 96.88 208 GLN A CA 1
ATOM 1705 C C . GLN A 1 208 ? -0.859 -11.291 15.130 1.00 96.88 208 GLN A C 1
ATOM 1707 O O . GLN A 1 208 ? -0.154 -11.860 15.963 1.00 96.88 208 GLN A O 1
ATOM 1712 N N . ASP A 1 209 ? -1.139 -11.817 13.939 1.00 95.81 209 ASP A N 1
ATOM 1713 C CA . ASP A 1 209 ? -0.585 -13.049 13.387 1.00 95.81 209 ASP A CA 1
ATOM 1714 C C . ASP A 1 209 ? -0.656 -13.009 11.846 1.00 95.81 209 ASP A C 1
ATOM 1716 O O . ASP A 1 209 ? -0.951 -11.976 11.250 1.00 95.81 209 ASP A O 1
ATOM 1720 N N . ASN A 1 210 ? -0.397 -14.132 11.176 1.00 94.69 210 ASN A N 1
ATOM 1721 C CA . ASN A 1 210 ? -0.339 -14.204 9.709 1.00 94.69 210 ASN A CA 1
ATOM 1722 C C . ASN A 1 210 ? -1.707 -14.115 9.009 1.00 94.69 210 ASN A C 1
ATOM 1724 O O . ASN A 1 210 ? -1.773 -14.139 7.776 1.00 94.69 210 ASN A O 1
ATOM 1728 N N . LYS A 1 211 ? -2.801 -14.107 9.776 1.00 96.06 211 LYS A N 1
ATOM 1729 C CA . LYS A 1 211 ? -4.194 -14.109 9.303 1.00 96.06 211 LYS A CA 1
ATOM 1730 C C . LYS A 1 211 ? -5.045 -12.994 9.903 1.00 96.06 211 LYS A C 1
ATOM 1732 O O . LYS A 1 211 ? -6.191 -12.832 9.489 1.00 96.06 211 LYS A O 1
ATOM 1737 N N . THR A 1 212 ? -4.484 -12.241 10.843 1.00 97.25 212 THR A N 1
ATOM 1738 C CA . THR A 1 212 ? -5.220 -11.263 11.632 1.00 97.25 212 THR A CA 1
ATOM 1739 C C . THR A 1 212 ? -4.392 -10.002 11.821 1.00 97.25 212 THR A C 1
ATOM 1741 O O . THR A 1 212 ? -3.227 -10.053 12.228 1.00 97.25 212 THR A O 1
ATOM 1744 N N . ILE A 1 213 ? -5.025 -8.858 11.578 1.00 98.00 213 ILE A N 1
ATOM 1745 C CA . ILE A 1 213 ? -4.528 -7.549 11.997 1.00 98.00 213 ILE A CA 1
ATOM 1746 C C . ILE A 1 213 ? -5.465 -6.951 13.041 1.00 98.00 213 ILE A C 1
ATOM 1748 O O . ILE A 1 213 ? -6.675 -7.194 13.041 1.00 98.00 213 ILE A O 1
ATOM 1752 N N . THR A 1 214 ? -4.893 -6.116 13.891 1.00 97.94 214 THR A N 1
ATOM 1753 C CA . THR A 1 214 ? -5.622 -5.280 14.836 1.00 97.94 214 THR A CA 1
ATOM 1754 C C . THR A 1 214 ? -5.621 -3.851 14.320 1.00 97.94 214 THR A C 1
ATOM 1756 O O . THR A 1 214 ? -4.563 -3.332 13.961 1.00 97.94 214 THR A O 1
ATOM 1759 N N . VAL A 1 215 ? -6.792 -3.216 14.278 1.00 97.94 215 VAL A N 1
ATOM 1760 C CA . VAL A 1 215 ? -6.972 -1.836 13.812 1.00 97.94 215 VAL A CA 1
ATOM 1761 C C . VAL A 1 215 ? -7.588 -1.000 14.927 1.00 97.94 215 VAL A C 1
ATOM 1763 O O . VAL A 1 215 ? -8.658 -1.330 15.439 1.00 97.94 215 VAL A O 1
ATOM 1766 N N . THR A 1 216 ? -6.939 0.109 15.266 1.00 97.88 216 THR A N 1
ATOM 1767 C CA . THR A 1 216 ? -7.430 1.070 16.255 1.00 97.88 216 THR A CA 1
ATOM 1768 C C . THR A 1 216 ? -8.093 2.243 15.545 1.00 97.88 216 THR A C 1
ATOM 1770 O O . THR A 1 216 ? -7.457 2.968 14.773 1.00 97.88 216 THR A O 1
ATOM 1773 N N . LEU A 1 217 ? -9.377 2.447 15.830 1.00 97.12 217 LEU A N 1
ATOM 1774 C CA . LEU A 1 217 ? -10.232 3.451 15.200 1.00 97.12 217 LEU A CA 1
ATOM 1775 C C . LEU A 1 217 ? -10.813 4.419 16.242 1.00 97.12 217 LEU A C 1
ATOM 1777 O O . LEU A 1 217 ? -10.912 4.077 17.424 1.00 97.12 217 LEU A O 1
ATOM 1781 N N . PRO A 1 218 ? -11.274 5.608 15.823 1.00 96.69 218 PRO A N 1
ATOM 1782 C CA . PRO A 1 218 ? -12.159 6.445 16.624 1.00 96.69 218 PRO A CA 1
ATOM 1783 C C . PRO A 1 218 ? -13.391 5.671 17.109 1.00 96.69 218 PRO A C 1
ATOM 1785 O O . PRO A 1 218 ? -14.061 5.003 16.319 1.00 96.69 218 PRO A O 1
ATOM 1788 N N . ALA A 1 219 ? -13.732 5.785 18.394 1.00 95.62 219 ALA A N 1
ATOM 1789 C CA . ALA A 1 219 ? -14.947 5.194 18.959 1.00 95.62 219 ALA A CA 1
ATOM 1790 C C . ALA A 1 219 ? -16.183 6.066 18.665 1.00 95.62 219 ALA A C 1
ATOM 1792 O O . ALA A 1 219 ? -16.796 6.642 19.568 1.00 95.62 219 ALA A O 1
ATOM 1793 N N . VAL A 1 220 ? -16.522 6.164 17.378 1.00 94.38 220 VAL A N 1
ATOM 1794 C CA . VAL A 1 220 ? -17.727 6.814 16.843 1.00 94.38 220 VAL A CA 1
ATOM 1795 C C . VAL A 1 220 ? -18.595 5.791 16.112 1.00 94.38 220 VAL A C 1
ATOM 1797 O O . VAL A 1 220 ? -18.102 4.753 15.671 1.00 94.38 220 VAL A O 1
ATOM 1800 N N . ASN A 1 221 ? -19.891 6.079 15.984 1.00 89.25 221 ASN A N 1
ATOM 1801 C CA . ASN A 1 221 ? -20.825 5.171 15.314 1.00 89.25 221 ASN A CA 1
ATOM 1802 C C . ASN A 1 221 ? -20.652 5.205 13.792 1.00 89.25 221 ASN A C 1
ATOM 1804 O O . ASN A 1 221 ? -20.751 4.172 13.138 1.00 89.25 221 ASN A O 1
ATOM 1808 N N . GLU A 1 222 ? -20.403 6.392 13.231 1.00 91.88 222 GLU A N 1
ATOM 1809 C CA . GLU A 1 222 ? -20.210 6.593 11.797 1.00 91.88 222 GLU A CA 1
ATOM 1810 C C . GLU A 1 222 ? -19.033 7.549 11.545 1.00 91.88 222 GLU A C 1
ATOM 1812 O O . GLU A 1 222 ? -18.858 8.517 12.291 1.00 91.88 222 GLU A O 1
ATOM 1817 N N . PRO A 1 223 ? -18.244 7.349 10.475 1.00 93.06 223 PRO A N 1
ATOM 1818 C CA . PRO A 1 223 ? -17.078 8.175 10.180 1.00 93.06 223 PRO A CA 1
ATOM 1819 C C . PRO A 1 223 ? -17.468 9.463 9.435 1.00 93.06 223 PRO A C 1
ATOM 1821 O O . PRO A 1 223 ? -16.906 9.802 8.389 1.00 93.06 223 PRO A O 1
ATOM 1824 N N . THR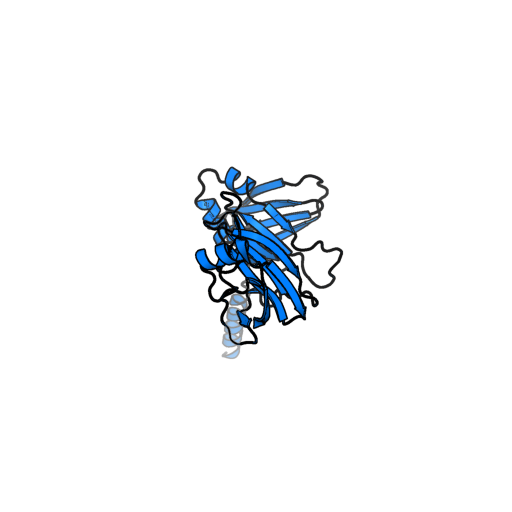 A 1 224 ? -18.479 10.172 9.939 1.00 93.38 224 THR A N 1
ATOM 1825 C CA . THR A 1 224 ? -18.873 11.476 9.397 1.00 93.38 224 THR A CA 1
ATOM 1826 C C . THR A 1 224 ? -17.960 12.566 9.936 1.00 93.38 224 THR A C 1
ATOM 1828 O O . THR A 1 224 ? -17.489 12.496 11.071 1.00 93.38 224 THR A O 1
ATOM 1831 N N . ASP A 1 225 ? -17.734 13.607 9.141 1.00 92.25 225 ASP A N 1
ATOM 1832 C CA . ASP A 1 225 ? -16.795 14.671 9.503 1.00 92.25 225 ASP A CA 1
ATOM 1833 C C . ASP A 1 225 ? -17.206 15.381 10.807 1.00 92.25 225 ASP A C 1
ATOM 1835 O O . ASP A 1 225 ? -16.355 15.707 11.629 1.00 92.25 225 ASP A O 1
ATOM 1839 N N . GLU A 1 226 ? -18.512 15.538 11.058 1.00 92.75 226 GLU A N 1
ATOM 1840 C CA . GLU A 1 226 ? -19.050 16.082 12.314 1.00 92.75 226 GLU A CA 1
ATOM 1841 C C . GLU A 1 226 ? -18.709 15.202 13.529 1.00 92.75 226 GLU A C 1
ATOM 1843 O O . GLU A 1 226 ? -18.228 15.709 14.550 1.00 92.75 226 GLU A O 1
ATOM 1848 N N . GLN A 1 227 ? -18.926 13.883 13.426 1.00 94.31 227 GLN A N 1
ATOM 1849 C CA . GLN A 1 227 ? -18.627 12.953 14.519 1.00 94.31 227 GLN A CA 1
ATOM 1850 C C . GLN A 1 227 ? -17.122 12.856 14.763 1.00 94.31 227 GLN A C 1
ATOM 1852 O O . GLN A 1 227 ? -16.698 12.850 15.917 1.00 94.31 227 GLN A O 1
ATOM 1857 N N . LEU A 1 228 ? -16.316 12.836 13.700 1.00 94.56 228 LEU A N 1
ATOM 1858 C CA . LEU A 1 228 ? -14.858 12.778 13.791 1.00 94.56 228 LEU A CA 1
ATOM 1859 C C . LEU A 1 228 ? -14.262 14.069 14.366 1.00 94.56 228 LEU A C 1
ATOM 1861 O O . LEU A 1 228 ? -13.377 13.995 15.213 1.00 94.56 228 LEU A O 1
ATOM 1865 N N . ASN A 1 229 ? -14.773 15.246 13.993 1.00 93.94 229 ASN A N 1
ATOM 1866 C CA . ASN A 1 229 ? -14.348 16.513 14.599 1.00 93.94 229 ASN A CA 1
ATOM 1867 C C . ASN A 1 229 ? -14.695 16.559 16.092 1.00 93.94 229 ASN A C 1
ATOM 1869 O O . ASN A 1 229 ? -13.834 16.853 16.918 1.00 93.94 229 ASN A O 1
ATOM 1873 N N . THR A 1 230 ? -15.926 16.184 16.454 1.00 93.50 230 THR A N 1
ATOM 1874 C CA . THR A 1 230 ? -16.358 16.123 17.860 1.00 93.50 230 THR A CA 1
ATOM 1875 C C . THR A 1 230 ? -15.497 15.149 18.667 1.00 93.50 230 THR A C 1
ATOM 1877 O O . THR A 1 230 ? -15.062 15.463 19.775 1.00 93.50 230 THR A O 1
ATOM 1880 N N . TRP A 1 231 ? -15.229 13.968 18.107 1.00 95.06 231 TRP A N 1
ATOM 1881 C CA . TRP A 1 231 ? -14.349 12.966 18.700 1.00 95.06 231 TRP A CA 1
ATOM 1882 C C . TRP A 1 231 ? -12.940 13.518 18.930 1.00 95.06 231 TRP A C 1
ATOM 1884 O O . TRP A 1 231 ? -12.407 13.387 20.034 1.00 95.06 231 TRP A O 1
ATOM 1894 N N . TYR A 1 232 ? -12.363 14.171 17.921 1.00 93.50 232 TYR A N 1
ATOM 1895 C CA . TYR A 1 232 ? -11.011 14.713 17.986 1.00 93.50 232 TYR A CA 1
ATOM 1896 C C . TYR A 1 232 ? -10.875 15.821 19.041 1.00 93.50 232 TYR A C 1
ATOM 1898 O O . TYR A 1 232 ? -9.859 15.881 19.734 1.00 93.50 232 TYR A O 1
ATOM 1906 N N . GLU A 1 233 ? -11.889 16.679 19.183 1.00 92.56 233 GLU A N 1
ATOM 1907 C CA . GLU A 1 233 ? -11.865 17.823 20.102 1.00 92.56 233 GLU A CA 1
ATOM 1908 C C . GLU A 1 233 ? -12.186 17.462 21.561 1.00 92.56 233 GLU A C 1
ATOM 1910 O O . GLU A 1 233 ? -11.696 18.134 22.471 1.00 92.56 233 GLU A O 1
ATOM 1915 N N . LEU A 1 234 ? -13.019 16.441 21.807 1.00 91.62 234 LEU A N 1
ATOM 1916 C CA . LEU A 1 234 ? -13.618 16.226 23.132 1.00 91.62 234 LEU A CA 1
ATOM 1917 C C . LEU A 1 234 ? -13.210 14.933 23.835 1.00 91.62 234 LEU A C 1
ATOM 1919 O O . LEU A 1 234 ? -13.080 14.941 25.060 1.00 91.62 234 LEU A O 1
ATOM 1923 N N . SER A 1 235 ? -13.089 13.816 23.113 1.00 81.94 235 SER A N 1
ATOM 1924 C CA . SER A 1 235 ? -12.972 12.496 23.746 1.00 81.94 235 SER A CA 1
ATOM 1925 C C . SER A 1 235 ? -11.696 11.759 23.379 1.00 81.94 235 SER A C 1
ATOM 1927 O O . SER A 1 235 ? -11.068 11.189 24.270 1.00 81.94 235 SER A O 1
ATOM 1929 N N . GLN A 1 236 ? -11.340 11.732 22.090 1.00 89.94 236 GLN A N 1
ATOM 1930 C CA . GLN A 1 236 ? -10.242 10.941 21.521 1.00 89.94 236 GLN A CA 1
ATOM 1931 C C . GLN A 1 236 ? -10.249 9.468 21.974 1.00 89.94 236 GLN A C 1
ATOM 1933 O O . GLN A 1 236 ? -9.227 8.787 21.979 1.00 89.94 236 GLN A O 1
ATOM 1938 N N . ASN A 1 237 ? -11.418 8.955 22.365 1.00 95.62 237 ASN A N 1
ATOM 1939 C CA . ASN A 1 237 ? -11.602 7.573 22.780 1.00 95.62 237 ASN A CA 1
ATOM 1940 C C . ASN A 1 237 ? -11.526 6.648 21.566 1.00 95.62 237 ASN A C 1
ATOM 1942 O O . ASN A 1 237 ? -12.039 6.968 20.495 1.00 95.62 237 ASN A O 1
ATOM 1946 N N . THR A 1 238 ? -10.915 5.485 21.727 1.00 96.88 238 THR A N 1
ATOM 1947 C CA . THR A 1 238 ? -10.677 4.560 20.619 1.00 96.88 238 THR A CA 1
ATOM 1948 C C . THR A 1 238 ? -11.440 3.259 20.805 1.00 96.88 238 THR A C 1
ATOM 1950 O O . THR A 1 238 ? -11.867 2.915 21.910 1.00 96.88 238 THR A O 1
ATOM 1953 N N . GLN A 1 239 ? -11.640 2.554 19.700 1.00 95.44 239 GLN A N 1
ATOM 1954 C CA . GLN A 1 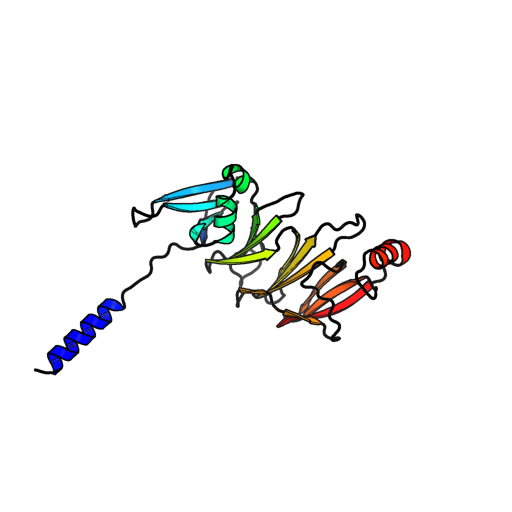239 ? -12.114 1.181 19.662 1.00 95.44 239 GLN A CA 1
ATOM 1955 C C . GLN A 1 239 ? -11.118 0.337 18.873 1.00 95.44 239 GLN A C 1
ATOM 1957 O O . GLN A 1 239 ? -10.526 0.808 17.901 1.00 95.44 239 GLN A O 1
ATOM 1962 N N . GLU A 1 240 ? -10.935 -0.899 19.313 1.00 96.44 240 GLU A N 1
ATOM 1963 C CA . GLU A 1 240 ? -10.056 -1.863 18.668 1.00 96.44 240 GLU A CA 1
ATOM 1964 C C . GLU A 1 240 ? -10.904 -2.881 17.907 1.00 96.44 240 GLU A C 1
ATOM 1966 O O . GLU A 1 240 ? -11.866 -3.427 18.451 1.00 96.44 240 GLU A O 1
ATOM 1971 N N . VAL A 1 241 ? -10.548 -3.124 16.649 1.00 95.69 241 VAL A N 1
ATOM 1972 C CA . VAL A 1 241 ? -11.250 -4.048 15.759 1.00 95.69 241 VAL A CA 1
ATOM 1973 C C . VAL A 1 241 ? -10.257 -5.078 15.241 1.00 95.69 241 VAL A C 1
ATOM 1975 O O . VAL A 1 241 ? -9.204 -4.727 14.707 1.00 95.69 241 VAL A O 1
ATOM 1978 N N . GLN A 1 242 ? -10.605 -6.356 15.376 1.00 96.75 242 GLN A N 1
ATOM 1979 C CA . GLN A 1 242 ? -9.843 -7.446 14.772 1.00 96.75 242 GLN A CA 1
ATOM 1980 C C . GLN A 1 242 ? -10.367 -7.737 13.370 1.00 96.75 242 GLN A C 1
ATOM 1982 O O . GLN A 1 242 ? -11.576 -7.878 13.149 1.00 96.75 242 GLN A O 1
ATOM 1987 N N . VAL A 1 243 ? -9.434 -7.837 12.430 1.00 96.88 243 VAL A N 1
ATOM 1988 C CA . VAL A 1 243 ? -9.712 -8.003 11.008 1.00 96.88 243 VAL A CA 1
ATOM 1989 C C . VAL A 1 243 ? -8.964 -9.226 10.509 1.00 96.88 243 VAL A C 1
ATOM 1991 O O . VAL A 1 243 ? -7.742 -9.306 10.627 1.00 96.88 243 VAL A O 1
ATOM 1994 N N . THR A 1 244 ? -9.701 -10.161 9.928 1.00 96.38 244 THR A N 1
ATOM 1995 C CA . THR A 1 244 ? -9.164 -11.302 9.190 1.00 96.38 244 THR A CA 1
ATOM 1996 C C . THR A 1 244 ? -9.223 -11.031 7.694 1.00 96.38 244 THR A C 1
ATOM 1998 O O . THR A 1 244 ? -9.909 -10.111 7.238 1.00 96.38 244 THR A O 1
ATOM 2001 N N . PHE A 1 245 ? -8.507 -11.828 6.912 1.00 92.88 245 PHE A N 1
ATOM 2002 C CA . PHE A 1 245 ? -8.469 -11.651 5.467 1.00 92.88 245 PHE A CA 1
ATOM 2003 C C . PHE A 1 245 ? -8.369 -12.973 4.711 1.00 92.88 245 PHE A C 1
ATOM 2005 O O . PHE A 1 245 ? -7.701 -13.910 5.158 1.00 92.88 245 PHE A O 1
ATOM 2012 N N . ASP A 1 246 ? -9.037 -12.994 3.556 1.00 85.81 246 ASP A N 1
ATOM 2013 C CA . ASP A 1 246 ? -9.221 -14.156 2.679 1.00 85.81 246 ASP A CA 1
ATOM 2014 C C . ASP A 1 246 ? -8.917 -13.815 1.212 1.00 85.81 246 ASP A C 1
ATOM 2016 O O . ASP A 1 246 ? -9.167 -12.649 0.795 1.00 85.81 246 ASP A O 1
#